Protein AF-X0WAW2-F1 (afdb_monomer)

Sequence (178 aa):
MNIAKGGLSWIVISYLVTFLFIVVSYLASGPIKYVSIAISALLLIISFTLVIFFRDPKRKTGDGVVAVADGVIREITGEDDNDVGKCTKISTFMNIHNVHVNRMPLDGKILDVIHYDGAHLPAFKKESERNERVIFHIKTDMGRIKVIQIAGTLARRIVPYIKKGDAVKKGEKIGIIR

Solvent-accessible surface area (backbone atoms only — not comparable to full-atom values): 9615 Å² total; per-residue (Å²): 127,45,64,35,90,80,35,58,62,57,38,51,53,38,48,52,54,24,49,51,32,46,53,50,26,72,74,42,63,73,70,58,18,57,51,28,46,53,50,25,54,53,38,46,55,51,31,54,49,45,53,52,32,30,33,40,70,91,78,85,76,72,74,80,78,40,77,42,58,48,62,45,79,75,45,78,45,80,42,78,40,95,88,56,38,78,44,74,48,75,42,68,48,61,56,80,79,28,41,39,58,29,28,32,33,48,52,33,35,31,69,37,69,48,79,42,86,47,49,59,44,54,61,88,45,87,70,22,82,53,14,20,30,40,38,37,35,31,43,34,95,94,42,58,46,76,50,76,48,69,19,16,58,81,33,54,40,76,47,71,70,63,52,60,71,42,77,47,50,55,60,40,69,44,28,36,52,69

Organism: NCBI:txid412755

pLDDT: mean 95.43, std 3.51, range [79.12, 98.5]

Radius of gyration: 19.75 Å; Cα contacts (8 Å, |Δi|>4): 347; chains: 1; bounding box: 46×34×57 Å

Nearest PDB structures (foldseek):
  7cnz-assembly2_G  TM=6.615E-01  e=9.406E-08  Escherichia coli K-12
  7cnz-assembly2_E  TM=6.663E-01  e=2.135E-07  Escherichia coli K-12
  2f23-assembly2_B  TM=3.628E-01  e=9.048E+00  Thermus thermophilus HB27

Secondary structure (DSSP, 8-state):
-EE-TTHHHHHHHHHHHHHHHHHHHHH--HHHHHHHHHHHHHHHHHHHHHHHHTEE------SSSPPSSSSEEEEEEEEEETTTEEEEEEEEEPPTTS--EEE-SSSEEEEEEEEE--B---TTSGGGGGB-EEEEEEEETTEEEEEEEE--SSS--EEES--TT-EE-TT-EEEEE-

InterPro domains:
  IPR003817 Phosphatidylserine decarboxylase-related [PF02666] (51-178)
  IPR033175 Phosphatidylserine decarboxylase, prokaryotes [PTHR35809] (3-178)

Mean predicted aligned error: 3.64 Å

Foldseek 3Di:
DDFAVPLVVVLVVLVVVLVVLVVQLVPDDDPSNVVSVVVSVVSVVVSVLSCQARDDDDDDDDDDFGFFWPAAWDDWDWDQDPQFGTDIDTDGDDDSRTHQFTWDRAWWAFQFKDWDDADQAACPDPCQVRATKIKTWTQHPVGIDIDMDTEHNPQRDKAAPDGHGDGGHGGHTGTGRD

Structure (mmCIF, N/CA/C/O backbone):
data_AF-X0WAW2-F1
#
_entry.id   AF-X0WAW2-F1
#
loop_
_atom_site.group_PDB
_atom_site.id
_atom_site.type_symbol
_atom_site.label_atom_id
_atom_site.label_alt_id
_atom_site.label_comp_id
_atom_site.label_asym_id
_atom_site.label_entity_id
_atom_site.label_seq_id
_atom_site.pdbx_PDB_ins_code
_atom_site.Cartn_x
_atom_site.Cartn_y
_atom_site.Cartn_z
_atom_site.occupancy
_atom_site.B_iso_or_equiv
_atom_site.auth_seq_id
_atom_site.auth_comp_id
_atom_site.auth_asym_id
_atom_site.auth_atom_id
_atom_site.pdbx_PDB_model_num
ATOM 1 N N . MET A 1 1 ? 7.885 -16.815 -1.753 1.00 79.12 1 MET A N 1
ATOM 2 C CA . MET A 1 1 ? 7.542 -15.404 -1.459 1.00 79.12 1 MET A CA 1
ATOM 3 C C . MET A 1 1 ? 6.263 -15.088 -2.215 1.00 79.12 1 MET A C 1
ATOM 5 O O . MET A 1 1 ? 6.241 -15.378 -3.402 1.00 79.12 1 MET A O 1
ATOM 9 N N . ASN A 1 2 ? 5.197 -14.601 -1.565 1.00 93.31 2 ASN A N 1
ATOM 10 C CA . ASN A 1 2 ? 3.978 -14.241 -2.306 1.00 93.31 2 ASN A CA 1
ATOM 11 C C . ASN A 1 2 ? 4.127 -12.836 -2.901 1.00 93.31 2 ASN A C 1
ATOM 13 O O . ASN A 1 2 ? 4.981 -12.064 -2.461 1.00 93.31 2 ASN A O 1
ATOM 17 N N . ILE A 1 3 ? 3.279 -12.513 -3.874 1.00 96.06 3 ILE A N 1
ATOM 18 C CA . ILE A 1 3 ? 3.171 -11.186 -4.484 1.00 96.06 3 ILE A CA 1
ATOM 19 C C . ILE A 1 3 ? 1.816 -10.589 -4.108 1.00 96.06 3 ILE A C 1
ATOM 21 O O . ILE A 1 3 ? 0.812 -11.301 -4.028 1.00 96.06 3 ILE A O 1
ATOM 25 N N . ALA A 1 4 ? 1.793 -9.283 -3.861 1.00 95.75 4 ALA A N 1
ATOM 26 C CA . ALA A 1 4 ? 0.582 -8.540 -3.568 1.00 95.75 4 ALA A CA 1
ATOM 27 C C . ALA A 1 4 ? -0.450 -8.672 -4.700 1.00 95.75 4 ALA A C 1
ATOM 29 O O . ALA A 1 4 ? -0.107 -8.745 -5.885 1.00 95.75 4 ALA A O 1
ATOM 30 N N . LYS A 1 5 ? -1.738 -8.665 -4.339 1.00 92.81 5 LYS A N 1
ATOM 31 C CA . LYS A 1 5 ? -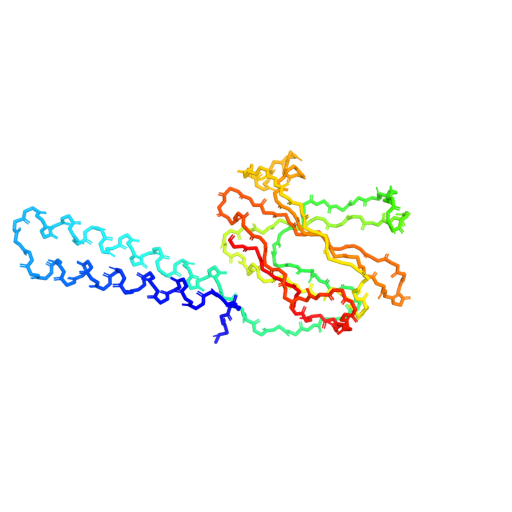2.835 -8.755 -5.308 1.00 92.81 5 LYS A CA 1
ATOM 32 C C . LYS A 1 5 ? -2.722 -7.612 -6.322 1.00 92.81 5 LYS A C 1
ATOM 34 O O . LYS A 1 5 ? -2.605 -6.447 -5.959 1.00 92.81 5 LYS A O 1
ATOM 39 N N . GLY A 1 6 ? -2.732 -7.960 -7.606 1.00 89.56 6 GLY A N 1
ATOM 40 C CA . GLY A 1 6 ? -2.578 -7.000 -8.698 1.00 89.56 6 GLY A CA 1
ATOM 41 C C . GLY A 1 6 ? -1.152 -6.485 -8.925 1.00 89.56 6 GLY A C 1
ATOM 42 O O . GLY A 1 6 ? -0.973 -5.706 -9.852 1.00 89.56 6 GLY A O 1
ATOM 43 N N . GLY A 1 7 ? -0.151 -6.901 -8.137 1.00 92.81 7 GLY A N 1
ATOM 44 C CA . GLY A 1 7 ? 1.263 -6.571 -8.366 1.00 92.81 7 GLY A CA 1
ATOM 45 C C . GLY A 1 7 ? 1.918 -7.427 -9.455 1.00 92.81 7 GLY A C 1
ATOM 46 O O . GLY A 1 7 ? 2.817 -6.962 -10.149 1.00 92.81 7 GLY A O 1
ATOM 47 N N . LEU A 1 8 ? 1.427 -8.656 -9.668 1.00 94.75 8 LEU A N 1
ATOM 48 C CA . LEU A 1 8 ? 1.986 -9.579 -10.663 1.00 94.75 8 LEU A CA 1
ATOM 49 C C . LEU A 1 8 ? 1.951 -8.997 -12.084 1.00 94.75 8 LEU A C 1
ATOM 51 O O . LEU A 1 8 ? 2.933 -9.115 -12.806 1.00 94.75 8 LEU A O 1
ATOM 55 N N . SER A 1 9 ? 0.862 -8.325 -12.466 1.00 94.56 9 SER A N 1
ATOM 56 C CA . SER A 1 9 ? 0.735 -7.703 -13.790 1.00 94.56 9 SER A CA 1
ATOM 57 C C . SER A 1 9 ? 1.798 -6.628 -14.027 1.00 94.56 9 SER A C 1
ATOM 59 O O . SER A 1 9 ? 2.379 -6.588 -15.104 1.00 94.56 9 SER A O 1
ATOM 61 N N . TRP A 1 10 ? 2.108 -5.809 -13.016 1.00 95.06 10 TRP A N 1
ATOM 62 C CA . TRP A 1 10 ? 3.161 -4.790 -13.106 1.00 95.06 10 TRP A CA 1
ATOM 63 C C . TRP A 1 10 ? 4.537 -5.414 -13.321 1.00 95.06 10 TRP A C 1
ATOM 65 O O . TRP A 1 10 ? 5.282 -4.971 -14.189 1.00 95.06 10 TRP A O 1
ATOM 75 N N . ILE A 1 11 ? 4.842 -6.469 -12.560 1.00 96.62 11 ILE A N 1
ATOM 76 C CA . ILE A 1 11 ? 6.107 -7.200 -12.666 1.00 96.62 11 ILE A CA 1
ATOM 77 C C . ILE A 1 11 ? 6.224 -7.852 -14.049 1.00 96.62 11 ILE A C 1
ATOM 79 O O . ILE A 1 11 ? 7.219 -7.671 -14.738 1.00 96.62 11 ILE A O 1
ATOM 83 N N . VAL A 1 12 ? 5.204 -8.590 -14.493 1.00 97.62 12 VAL A N 1
ATOM 84 C CA . VAL A 1 12 ? 5.247 -9.283 -15.789 1.00 97.62 12 VAL A CA 1
ATOM 85 C C . VAL A 1 12 ? 5.419 -8.288 -16.936 1.00 97.62 12 VAL A C 1
ATOM 87 O O . VAL A 1 12 ? 6.287 -8.487 -17.781 1.00 97.62 12 VAL A O 1
ATOM 90 N N . ILE A 1 13 ? 4.656 -7.190 -16.942 1.00 97.75 13 ILE A N 1
ATOM 91 C CA . ILE A 1 13 ? 4.780 -6.150 -17.971 1.00 97.75 13 ILE A CA 1
ATOM 92 C C . ILE A 1 13 ? 6.190 -5.548 -17.963 1.00 97.75 13 ILE A C 1
ATOM 94 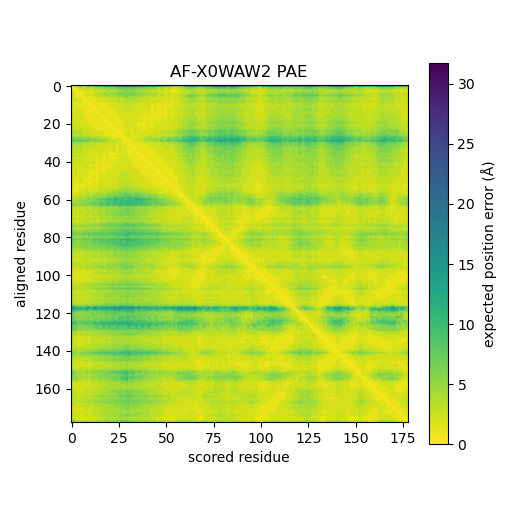O O . ILE A 1 13 ? 6.787 -5.405 -19.030 1.00 97.75 13 ILE A O 1
ATOM 98 N N . SER A 1 14 ? 6.762 -5.243 -16.792 1.00 97.69 14 SER A N 1
ATOM 99 C CA . SER A 1 14 ? 8.107 -4.662 -16.724 1.00 97.69 14 SER A CA 1
ATOM 100 C C . SER A 1 14 ? 9.177 -5.612 -17.270 1.00 97.69 14 SER A C 1
ATOM 102 O O . SER A 1 14 ? 10.053 -5.180 -18.019 1.00 97.69 14 SER A O 1
ATOM 104 N N . TYR A 1 15 ? 9.082 -6.911 -16.969 1.00 98.25 15 TYR A N 1
ATOM 105 C CA . TYR A 1 15 ? 10.005 -7.919 -17.497 1.00 98.25 15 TYR A CA 1
ATOM 106 C C . TYR A 1 15 ? 9.831 -8.152 -19.001 1.00 98.25 15 TYR A C 1
ATOM 108 O O . TYR A 1 15 ? 10.834 -8.313 -19.690 1.00 98.25 15 TYR A O 1
ATOM 116 N N . LEU A 1 16 ? 8.605 -8.111 -19.536 1.00 98.44 16 LEU A N 1
ATOM 117 C CA . LEU A 1 16 ? 8.367 -8.201 -20.983 1.00 98.44 16 LEU A CA 1
ATOM 118 C C . LEU A 1 16 ? 8.976 -7.012 -21.734 1.00 98.44 16 LEU A C 1
ATOM 120 O O . LEU A 1 16 ? 9.651 -7.202 -22.744 1.00 98.44 16 LEU A O 1
ATOM 124 N N . VAL A 1 17 ? 8.799 -5.792 -21.216 1.00 98.19 17 VAL A N 1
ATOM 125 C CA . VAL A 1 17 ? 9.419 -4.588 -21.791 1.00 98.19 17 VAL A CA 1
ATOM 126 C C . VAL A 1 17 ? 10.944 -4.666 -21.685 1.00 98.19 17 VAL A C 1
ATOM 128 O O . VAL A 1 17 ? 11.641 -4.392 -22.657 1.00 98.19 17 VAL A O 1
ATOM 131 N N . THR A 1 18 ? 11.475 -5.108 -20.543 1.00 98.25 18 THR A N 1
ATOM 132 C CA . THR A 1 18 ? 12.923 -5.320 -20.365 1.00 98.25 18 THR A CA 1
ATOM 133 C C . THR A 1 18 ? 13.461 -6.330 -21.382 1.00 98.25 18 THR A C 1
ATOM 135 O O . THR A 1 18 ? 14.470 -6.071 -22.033 1.00 98.25 18 THR A O 1
ATOM 138 N N . PHE A 1 19 ? 12.769 -7.456 -21.569 1.00 98.25 19 PHE A N 1
ATOM 139 C CA . PHE A 1 19 ? 13.150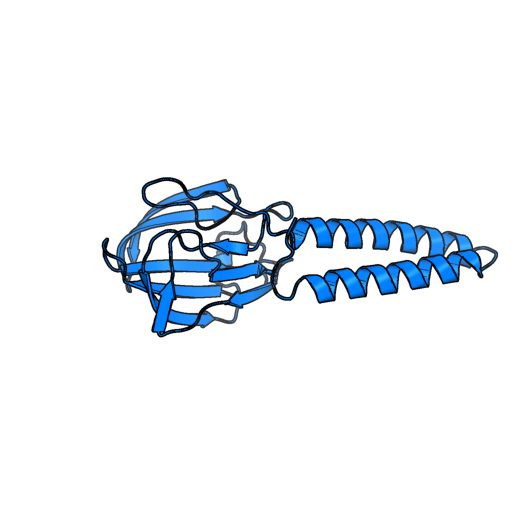 -8.490 -22.528 1.00 98.25 19 PHE A CA 1
ATOM 140 C C . PHE A 1 19 ? 13.154 -7.971 -23.969 1.00 98.25 19 PHE A C 1
ATOM 142 O O . PHE A 1 19 ? 14.102 -8.234 -24.705 1.00 98.25 19 PHE A O 1
ATOM 149 N N . LEU A 1 20 ? 12.155 -7.172 -24.357 1.00 98.19 20 LEU A N 1
ATOM 150 C CA . LEU A 1 20 ? 12.118 -6.526 -25.669 1.00 98.19 20 LEU A CA 1
ATOM 151 C C . LEU A 1 20 ? 13.376 -5.678 -25.919 1.00 98.19 20 LEU A C 1
ATOM 153 O O . LEU A 1 20 ? 13.990 -5.796 -26.977 1.00 98.19 20 LEU A O 1
ATOM 157 N N . PHE A 1 21 ? 13.798 -4.865 -24.946 1.00 97.75 21 PHE A N 1
ATOM 158 C CA . PHE A 1 21 ? 15.012 -4.049 -25.077 1.00 97.75 21 PHE A CA 1
ATOM 159 C C . PHE A 1 21 ? 16.295 -4.888 -25.130 1.00 97.75 21 PHE A C 1
ATOM 161 O O . PHE A 1 21 ? 17.205 -4.550 -25.888 1.00 97.75 21 PHE A O 1
ATOM 168 N N . ILE A 1 22 ? 16.344 -6.013 -24.411 1.00 97.94 22 ILE A N 1
ATOM 169 C CA . ILE A 1 22 ? 17.451 -6.973 -24.514 1.00 97.94 22 ILE A CA 1
ATOM 170 C C . ILE A 1 22 ? 17.520 -7.550 -25.935 1.00 97.94 22 ILE A C 1
ATOM 172 O O . ILE A 1 22 ? 18.599 -7.582 -26.526 1.00 97.94 22 ILE A O 1
ATOM 176 N N . VAL A 1 23 ? 16.385 -7.939 -26.524 1.00 98.12 23 VAL A N 1
ATOM 177 C CA . VAL A 1 23 ? 16.329 -8.439 -27.909 1.00 98.12 23 VAL A CA 1
ATOM 178 C C . VAL A 1 23 ? 16.778 -7.364 -28.899 1.00 98.12 23 VAL A C 1
ATOM 180 O O . VAL A 1 23 ? 17.629 -7.636 -29.745 1.00 98.12 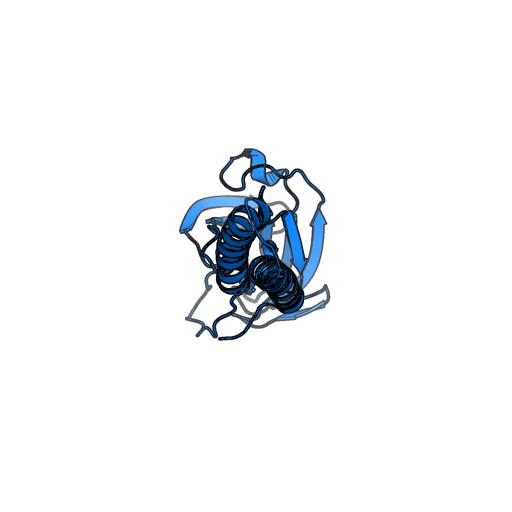23 VAL A O 1
ATOM 183 N N . VAL A 1 24 ? 16.290 -6.125 -28.762 1.00 97.50 24 VAL A N 1
ATOM 184 C CA . VAL A 1 24 ? 16.748 -4.990 -29.585 1.00 97.50 24 VAL A CA 1
ATOM 185 C C . VAL A 1 24 ? 18.260 -4.810 -29.464 1.00 97.50 24 VAL A C 1
ATOM 187 O O . VAL A 1 24 ? 18.931 -4.632 -30.475 1.00 97.50 24 VAL A O 1
ATOM 190 N N . SER A 1 25 ? 18.818 -4.923 -28.258 1.00 96.81 25 SER A N 1
ATOM 191 C CA . SER A 1 25 ? 20.261 -4.788 -28.046 1.00 96.81 25 SER A CA 1
ATOM 192 C C . SER A 1 25 ? 21.098 -5.885 -28.704 1.00 96.81 25 SER A C 1
ATOM 194 O O . SER A 1 25 ? 22.239 -5.638 -29.096 1.00 96.81 25 SER A O 1
ATOM 196 N N . TYR A 1 26 ? 20.533 -7.085 -28.858 1.00 97.12 26 TYR A N 1
ATOM 197 C CA . TYR A 1 26 ? 21.190 -8.198 -29.536 1.00 97.12 26 TYR A CA 1
ATOM 198 C C . TYR A 1 26 ? 21.171 -8.035 -31.062 1.00 97.12 26 TYR A C 1
ATOM 200 O O . TYR A 1 26 ? 22.154 -8.358 -31.725 1.00 97.12 26 TYR A O 1
ATOM 208 N N . LEU A 1 27 ? 20.070 -7.509 -31.608 1.00 97.75 27 LEU A N 1
ATOM 209 C CA . LEU A 1 27 ? 19.871 -7.316 -33.049 1.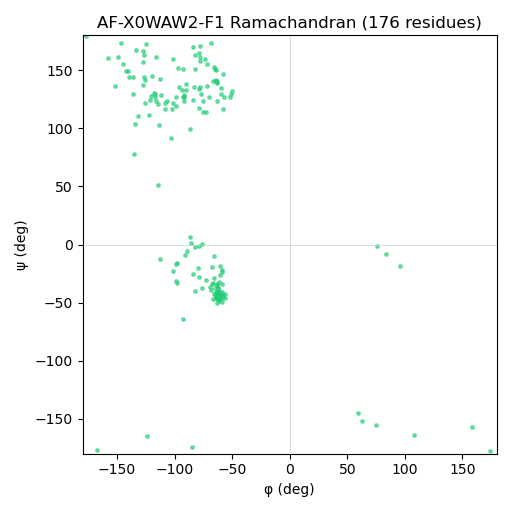00 97.75 27 LEU A CA 1
ATOM 210 C C . LEU A 1 27 ? 20.482 -6.010 -33.586 1.00 97.75 27 LEU A C 1
ATOM 212 O O . LEU A 1 27 ? 20.784 -5.915 -34.774 1.00 97.75 27 LEU A O 1
ATOM 216 N N . ALA A 1 28 ? 20.646 -4.992 -32.739 1.00 97.12 28 ALA A N 1
ATOM 217 C CA . ALA A 1 28 ? 21.160 -3.689 -33.141 1.00 97.12 28 ALA A CA 1
ATOM 218 C C . ALA A 1 28 ? 22.687 -3.670 -33.319 1.00 97.12 28 ALA A C 1
ATOM 220 O O . ALA A 1 28 ? 23.440 -4.442 -32.723 1.00 97.12 28 ALA A O 1
ATOM 221 N N . SER A 1 29 ? 23.159 -2.694 -34.094 1.00 95.94 29 SER A N 1
ATOM 222 C CA . SER A 1 29 ? 24.577 -2.400 -34.304 1.00 95.94 29 SER A CA 1
ATOM 223 C C . SER A 1 29 ? 24.888 -0.925 -34.024 1.00 95.94 29 SER A C 1
ATOM 225 O O . SER A 1 29 ? 23.991 -0.091 -33.857 1.00 95.94 29 SER A O 1
ATOM 227 N N . GLY A 1 30 ? 26.181 -0.604 -33.911 1.00 96.06 30 GLY A N 1
ATOM 228 C CA . GLY A 1 30 ? 26.647 0.766 -33.696 1.00 96.06 30 GLY A CA 1
ATOM 229 C C . GLY A 1 30 ? 26.104 1.405 -32.404 1.00 96.06 30 GLY A C 1
ATOM 230 O O . GLY A 1 30 ? 25.926 0.711 -31.400 1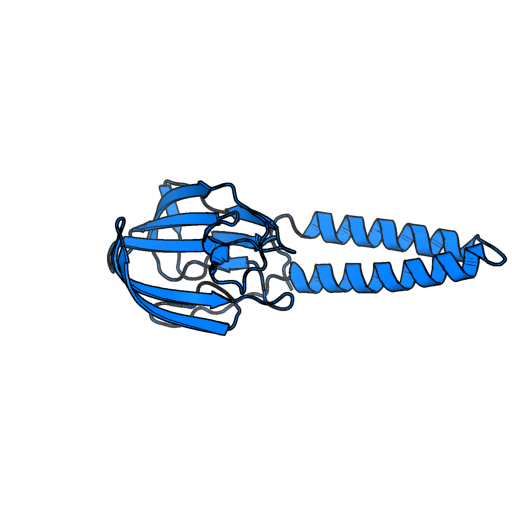.00 96.06 30 GLY A O 1
ATOM 231 N N . PRO A 1 31 ? 25.824 2.722 -32.399 1.00 96.25 31 PRO A N 1
ATOM 232 C CA . PRO A 1 31 ? 25.367 3.444 -31.206 1.00 96.25 31 PRO A CA 1
ATOM 233 C C . PRO A 1 31 ? 24.067 2.900 -30.594 1.00 96.25 31 PRO A C 1
ATOM 235 O O . PRO A 1 31 ? 23.917 2.886 -29.373 1.00 96.25 31 PRO A O 1
ATOM 238 N N . ILE A 1 32 ? 23.146 2.400 -31.426 1.00 96.06 32 ILE A N 1
ATOM 239 C CA . ILE A 1 32 ? 21.837 1.888 -30.985 1.00 96.06 32 ILE A CA 1
ATOM 240 C C . ILE A 1 32 ? 22.008 0.681 -30.055 1.00 96.06 32 ILE A C 1
ATOM 242 O O . ILE A 1 32 ? 21.289 0.561 -29.060 1.00 96.06 32 ILE A O 1
ATOM 246 N N . LYS A 1 33 ? 22.997 -0.181 -30.322 1.00 97.06 33 LYS A N 1
ATOM 247 C CA . LYS A 1 33 ? 23.335 -1.314 -29.450 1.00 97.06 33 LYS A CA 1
ATOM 248 C C . LYS A 1 33 ? 23.709 -0.850 -28.043 1.00 97.06 33 LYS A C 1
ATOM 250 O O . LYS A 1 33 ? 23.163 -1.344 -27.066 1.00 97.06 33 LYS A O 1
ATOM 255 N N . TYR A 1 34 ? 24.603 0.126 -27.920 1.00 97.12 34 TYR A N 1
ATOM 256 C CA . TYR A 1 34 ? 25.059 0.588 -26.605 1.00 97.12 34 TYR A CA 1
ATOM 257 C C . TYR A 1 34 ? 23.953 1.307 -25.824 1.00 97.12 34 TYR A C 1
ATOM 259 O O . TYR A 1 34 ? 23.801 1.078 -24.624 1.00 97.12 34 TYR A O 1
ATOM 267 N N . VAL A 1 35 ? 23.128 2.108 -26.506 1.00 97.69 35 VAL A N 1
ATOM 268 C CA . VAL A 1 35 ? 21.968 2.770 -25.888 1.00 97.69 35 VAL A CA 1
ATOM 269 C C . VAL A 1 35 ? 20.940 1.745 -25.402 1.00 97.69 35 VAL A C 1
ATOM 271 O O . VAL A 1 35 ? 20.475 1.828 -24.267 1.00 97.69 35 VAL A O 1
ATOM 274 N N . SER A 1 36 ? 20.608 0.744 -26.220 1.00 96.88 36 SER A N 1
ATOM 275 C CA . SER A 1 36 ? 19.654 -0.305 -25.835 1.00 96.88 36 SER A CA 1
ATOM 276 C C . SER A 1 36 ? 20.175 -1.201 -24.707 1.00 96.88 36 SER A C 1
ATOM 278 O O . SER A 1 36 ? 19.382 -1.584 -23.847 1.00 96.88 36 SER A O 1
ATOM 280 N N . ILE A 1 37 ? 21.487 -1.465 -24.624 1.00 97.69 37 ILE A N 1
ATOM 281 C CA . ILE A 1 37 ? 22.106 -2.125 -23.459 1.00 97.69 37 ILE A CA 1
ATOM 282 C C . ILE A 1 37 ? 21.904 -1.282 -22.193 1.00 97.69 37 ILE A C 1
ATOM 284 O O . ILE A 1 37 ? 21.452 -1.809 -21.176 1.00 97.69 37 ILE A O 1
ATOM 288 N N . ALA A 1 38 ? 22.194 0.023 -22.248 1.00 97.81 38 ALA A N 1
ATOM 289 C CA . ALA A 1 38 ? 22.041 0.911 -21.095 1.00 97.81 38 ALA A CA 1
ATOM 290 C C . ALA A 1 38 ? 20.581 0.981 -20.610 1.00 97.81 38 ALA A C 1
ATOM 292 O O . ALA A 1 38 ? 20.316 0.867 -19.411 1.00 97.81 38 ALA A O 1
ATOM 293 N N . ILE A 1 39 ? 19.626 1.092 -21.540 1.00 98.06 39 ILE A N 1
ATOM 294 C CA . ILE A 1 39 ? 18.192 1.068 -21.221 1.00 98.06 39 ILE A CA 1
ATOM 295 C C . ILE A 1 39 ? 17.788 -0.287 -20.627 1.00 98.06 39 ILE A C 1
ATOM 297 O O . ILE A 1 39 ? 17.097 -0.319 -19.611 1.00 98.06 39 ILE A O 1
ATOM 301 N N . SER A 1 40 ? 18.249 -1.401 -21.204 1.00 97.94 40 SER A N 1
ATOM 302 C CA . SER A 1 40 ? 17.968 -2.747 -20.686 1.00 97.94 40 SER A CA 1
ATOM 303 C C . SER A 1 40 ? 18.450 -2.912 -19.246 1.00 97.94 40 SER A C 1
ATOM 305 O O . SER A 1 40 ? 17.714 -3.429 -18.408 1.00 97.94 40 SER A O 1
ATOM 307 N N . ALA A 1 41 ? 19.659 -2.432 -18.934 1.00 97.88 41 ALA A N 1
ATOM 308 C CA . ALA A 1 41 ? 20.214 -2.480 -17.585 1.00 97.88 41 ALA A CA 1
ATOM 309 C C . ALA A 1 41 ? 19.361 -1.676 -16.588 1.00 97.88 41 ALA A C 1
ATOM 311 O O . ALA A 1 41 ? 19.028 -2.178 -15.513 1.00 97.88 41 ALA A O 1
ATOM 312 N N . LEU A 1 42 ? 18.941 -0.462 -16.959 1.00 98.12 42 LEU A N 1
ATOM 313 C CA . LEU A 1 42 ? 18.061 0.361 -16.126 1.00 98.12 42 LEU A CA 1
ATOM 314 C C . LEU A 1 42 ? 16.692 -0.303 -15.902 1.00 98.12 42 LEU A C 1
ATOM 316 O O . LEU A 1 42 ? 16.213 -0.375 -14.769 1.00 98.12 42 LEU A O 1
ATOM 320 N N . LEU A 1 43 ? 16.068 -0.818 -16.964 1.00 98.12 43 LEU A N 1
ATOM 321 C CA . LEU A 1 43 ? 14.775 -1.502 -16.888 1.00 98.12 43 LEU A CA 1
ATOM 322 C C . LEU A 1 43 ? 14.840 -2.777 -16.040 1.00 98.12 43 LEU A C 1
ATOM 324 O O . LEU A 1 43 ? 13.886 -3.089 -15.322 1.00 98.12 43 LEU A O 1
ATOM 328 N N . LEU A 1 44 ? 15.972 -3.482 -16.058 1.00 97.94 44 LEU A N 1
ATOM 329 C CA . LEU A 1 44 ? 16.193 -4.649 -15.211 1.00 97.94 44 LEU A CA 1
ATOM 330 C C . LEU A 1 44 ? 16.241 -4.266 -13.723 1.00 97.94 44 LEU A C 1
ATOM 332 O O . LEU A 1 44 ? 15.605 -4.932 -12.902 1.00 97.94 44 LEU A O 1
ATOM 336 N N . ILE A 1 45 ? 16.915 -3.163 -13.376 1.00 97.56 45 ILE A N 1
ATOM 337 C CA . ILE A 1 45 ? 16.944 -2.622 -12.004 1.00 97.56 45 ILE A CA 1
ATOM 338 C C . ILE A 1 45 ? 15.532 -2.234 -11.544 1.00 97.56 45 ILE A C 1
ATOM 340 O O . ILE A 1 45 ? 15.120 -2.572 -10.429 1.00 97.56 45 ILE A O 1
ATOM 344 N N . ILE A 1 46 ? 14.762 -1.561 -12.405 1.00 96.25 46 ILE A N 1
ATOM 345 C CA . ILE A 1 46 ? 13.369 -1.191 -12.117 1.00 96.25 46 ILE A CA 1
ATOM 346 C C . ILE A 1 46 ? 12.516 -2.446 -11.904 1.00 96.25 46 ILE A C 1
ATOM 348 O O . ILE A 1 46 ? 11.803 -2.538 -10.906 1.00 96.25 46 ILE A O 1
ATOM 352 N N . SER A 1 47 ? 12.628 -3.439 -12.787 1.00 97.38 47 SER A N 1
ATOM 353 C CA . SER A 1 47 ? 11.878 -4.697 -12.690 1.00 97.38 47 SER A CA 1
ATOM 354 C C . SER A 1 47 ? 12.166 -5.437 -11.383 1.00 97.38 47 SER A C 1
ATOM 356 O O . SER A 1 47 ? 11.238 -5.878 -10.705 1.00 97.38 47 SER A O 1
ATOM 358 N N . PHE A 1 48 ? 13.431 -5.496 -10.960 1.00 96.06 48 PHE A N 1
ATOM 359 C CA . PHE A 1 48 ? 13.802 -6.067 -9.665 1.00 96.06 48 PHE A CA 1
ATOM 360 C C . PHE A 1 48 ? 13.224 -5.268 -8.486 1.00 96.06 48 PHE A C 1
ATOM 362 O O . PHE A 1 48 ? 12.703 -5.838 -7.525 1.00 96.06 48 PHE A O 1
ATOM 369 N N . THR A 1 49 ? 13.239 -3.937 -8.583 1.00 94.69 49 THR A N 1
ATOM 370 C CA . THR A 1 49 ? 12.644 -3.052 -7.572 1.00 94.69 49 THR A CA 1
ATOM 371 C C . THR A 1 49 ? 11.135 -3.277 -7.447 1.00 94.69 49 THR A C 1
ATOM 373 O O . THR A 1 49 ? 10.620 -3.301 -6.331 1.00 94.69 49 THR A O 1
ATOM 376 N N . LEU A 1 50 ? 10.419 -3.533 -8.550 1.00 95.75 50 LEU A N 1
ATOM 377 C CA . LEU A 1 50 ? 8.989 -3.863 -8.513 1.00 95.75 50 LEU A CA 1
ATOM 378 C C . LEU A 1 50 ? 8.715 -5.194 -7.806 1.00 95.75 50 LEU A C 1
ATOM 380 O O . LEU A 1 50 ? 7.746 -5.291 -7.051 1.00 95.75 50 LEU A O 1
ATOM 384 N N . VAL A 1 51 ? 9.579 -6.201 -7.978 1.00 95.81 51 VAL A N 1
ATOM 385 C CA . VAL A 1 51 ? 9.479 -7.462 -7.220 1.00 95.81 51 VAL A CA 1
ATOM 386 C C . VAL A 1 51 ? 9.622 -7.199 -5.720 1.00 95.81 51 VAL A C 1
ATOM 388 O O . VAL A 1 51 ? 8.843 -7.726 -4.927 1.00 95.81 51 VAL A O 1
ATOM 391 N N . ILE A 1 52 ? 10.578 -6.353 -5.324 1.00 95.12 52 ILE A N 1
ATOM 392 C CA . ILE A 1 52 ? 10.785 -5.952 -3.926 1.00 95.12 52 ILE A CA 1
ATOM 393 C C . ILE A 1 52 ? 9.582 -5.167 -3.391 1.00 95.12 52 ILE A C 1
ATOM 395 O O . ILE A 1 52 ? 9.155 -5.432 -2.267 1.00 95.12 52 ILE A O 1
ATOM 399 N N . PHE A 1 53 ? 9.041 -4.228 -4.166 1.00 95.38 53 PHE A N 1
ATOM 400 C CA . PHE A 1 53 ? 7.931 -3.357 -3.776 1.00 95.38 53 PHE A CA 1
ATOM 401 C C . PHE A 1 53 ? 6.623 -4.136 -3.578 1.00 95.38 53 PHE A C 1
ATOM 403 O O . PHE A 1 53 ? 5.952 -3.997 -2.554 1.00 95.38 53 PHE A O 1
ATOM 410 N N . PHE A 1 54 ? 6.289 -5.020 -4.524 1.00 96.88 54 PHE A N 1
ATOM 411 C CA . PHE A 1 54 ? 5.064 -5.824 -4.495 1.00 96.88 54 PHE A CA 1
ATOM 412 C C . PHE A 1 54 ? 5.197 -7.137 -3.715 1.00 96.88 54 PHE A C 1
ATOM 414 O O . PHE A 1 54 ? 4.267 -7.949 -3.727 1.00 96.88 54 PHE A O 1
ATOM 421 N N . ARG A 1 55 ? 6.319 -7.381 -3.028 1.00 96.88 55 ARG A N 1
ATOM 422 C CA . ARG A 1 55 ? 6.479 -8.593 -2.219 1.00 96.88 55 ARG A CA 1
ATOM 423 C C . ARG A 1 55 ? 5.477 -8.622 -1.070 1.00 96.88 55 ARG A C 1
ATOM 425 O O . ARG A 1 55 ? 5.230 -7.622 -0.405 1.00 96.88 55 ARG A O 1
ATOM 432 N N . ASP A 1 56 ? 4.963 -9.807 -0.784 1.00 96.50 56 ASP A N 1
ATOM 433 C CA . ASP A 1 56 ? 4.018 -10.046 0.301 1.00 96.50 56 ASP A CA 1
ATOM 434 C C . ASP A 1 56 ? 4.413 -11.308 1.094 1.00 96.50 56 ASP A C 1
ATOM 436 O O . ASP A 1 56 ? 3.873 -12.398 0.884 1.00 96.50 56 ASP A O 1
ATOM 440 N N . PRO A 1 57 ? 5.417 -11.224 1.983 1.00 95.44 57 PRO A N 1
ATOM 441 C CA . PRO A 1 57 ? 5.844 -12.364 2.782 1.00 95.44 57 PRO A CA 1
ATOM 442 C C . PRO A 1 57 ? 4.735 -12.824 3.742 1.00 95.44 57 PRO A C 1
ATOM 444 O O . PRO A 1 57 ? 3.928 -12.029 4.235 1.00 95.44 57 PRO A O 1
ATOM 447 N N . LYS A 1 58 ? 4.718 -14.128 4.047 1.00 92.94 58 LYS A N 1
ATOM 448 C CA . LYS A 1 58 ? 3.894 -14.664 5.140 1.00 92.94 58 LYS A CA 1
ATOM 449 C C . LYS A 1 58 ? 4.382 -14.066 6.462 1.00 92.94 58 LYS A C 1
ATOM 451 O O . LYS A 1 58 ? 5.587 -13.942 6.668 1.00 92.94 58 LYS A O 1
ATOM 456 N N . ARG A 1 59 ? 3.454 -13.715 7.352 1.00 92.00 59 ARG A N 1
ATOM 457 C CA . ARG A 1 59 ? 3.757 -13.145 8.671 1.00 92.00 59 ARG A CA 1
ATOM 458 C C . ARG A 1 59 ? 3.075 -13.947 9.759 1.00 92.00 59 ARG A C 1
ATOM 460 O O . ARG A 1 59 ? 1.956 -14.408 9.560 1.00 92.00 59 ARG A O 1
ATOM 467 N N . LYS A 1 60 ? 3.755 -14.079 10.894 1.00 93.00 60 LYS A N 1
ATOM 468 C CA . LYS A 1 60 ? 3.150 -14.539 12.142 1.00 93.00 60 LYS A CA 1
ATOM 469 C C . LYS A 1 60 ? 2.646 -13.311 12.893 1.00 93.00 60 LYS A C 1
ATOM 471 O O . LYS A 1 60 ? 3.358 -12.314 12.978 1.00 93.00 60 LYS A O 1
ATOM 476 N N . THR A 1 61 ? 1.417 -13.369 13.380 1.00 94.19 61 THR A N 1
ATOM 477 C CA . THR A 1 61 ? 0.823 -12.322 14.215 1.00 94.19 61 THR A CA 1
ATOM 478 C C . THR A 1 61 ? 1.248 -12.513 15.664 1.00 94.19 61 THR A C 1
ATOM 480 O O . THR A 1 61 ? 1.219 -13.640 16.151 1.00 94.19 61 THR A O 1
ATOM 483 N N . GLY A 1 62 ? 1.627 -11.426 16.336 1.00 92.75 62 GLY A N 1
ATOM 484 C CA . GLY A 1 62 ? 1.872 -11.425 17.778 1.00 92.75 62 GLY A CA 1
ATOM 485 C C . GLY A 1 62 ? 0.596 -11.217 18.599 1.00 92.75 62 GLY A C 1
ATOM 486 O O . GLY A 1 62 ? -0.517 -11.146 18.061 1.00 92.75 62 GLY A O 1
ATOM 487 N N . ASP A 1 63 ? 0.778 -11.083 19.907 1.00 93.25 63 ASP A N 1
ATOM 488 C CA . ASP A 1 63 ? -0.287 -10.787 20.864 1.00 93.25 63 ASP A CA 1
ATOM 489 C C . ASP A 1 63 ? -0.670 -9.301 20.869 1.00 93.25 63 ASP A C 1
ATOM 491 O O . ASP A 1 63 ? 0.031 -8.455 20.314 1.00 93.25 63 ASP A O 1
ATOM 495 N N . GLY A 1 64 ? -1.827 -8.990 21.460 1.00 93.88 64 GLY A N 1
ATOM 496 C CA . GLY A 1 64 ? -2.346 -7.622 21.535 1.00 93.88 64 GLY A CA 1
ATOM 497 C C . GLY A 1 64 ? -2.649 -6.996 20.168 1.00 93.88 64 GLY A C 1
ATOM 498 O O . GLY A 1 64 ? -2.983 -7.701 19.204 1.00 93.88 64 GLY A O 1
ATOM 499 N N . VAL A 1 65 ? -2.551 -5.664 20.119 1.00 95.06 65 VAL A N 1
ATOM 500 C CA . VAL A 1 65 ? -2.659 -4.849 18.900 1.00 95.06 65 VAL A CA 1
ATOM 501 C C . VAL A 1 65 ? -1.368 -4.995 18.098 1.00 95.06 65 VAL A C 1
ATOM 503 O O . VAL A 1 65 ? -0.288 -4.707 18.609 1.00 95.06 65 VAL A O 1
ATOM 506 N N . VAL A 1 66 ? -1.462 -5.424 16.838 1.00 96.50 66 VAL A N 1
ATOM 507 C CA . VAL A 1 66 ? -0.278 -5.605 15.979 1.00 96.50 66 VAL A CA 1
ATOM 508 C C . VAL A 1 66 ? -0.098 -4.450 14.998 1.00 96.50 66 VAL A C 1
ATOM 510 O O . VAL A 1 66 ? -1.040 -3.728 14.678 1.00 96.50 66 VAL A O 1
ATOM 513 N N . ALA A 1 67 ? 1.124 -4.288 14.487 1.00 96.38 67 ALA A N 1
ATOM 514 C CA . ALA A 1 67 ? 1.434 -3.263 13.498 1.00 96.38 67 ALA A CA 1
ATOM 515 C C . ALA A 1 67 ? 0.604 -3.432 12.211 1.00 96.38 67 ALA A C 1
ATOM 517 O O . ALA A 1 67 ? 0.517 -4.522 11.639 1.00 96.38 67 ALA A O 1
ATOM 518 N N . VAL A 1 68 ? 0.052 -2.319 11.724 1.00 96.75 68 VAL A N 1
ATOM 519 C CA . VAL A 1 68 ? -0.727 -2.250 10.475 1.00 96.75 68 VAL A CA 1
ATOM 520 C C . VAL A 1 68 ? 0.171 -2.374 9.238 1.00 96.75 68 VAL A C 1
ATOM 522 O O . VAL A 1 68 ? -0.246 -2.876 8.191 1.00 96.75 68 VAL A O 1
ATOM 525 N N . ALA A 1 69 ? 1.415 -1.909 9.335 1.00 96.62 69 ALA A N 1
ATOM 526 C CA . ALA A 1 69 ? 2.325 -1.753 8.209 1.00 96.62 69 ALA A CA 1
ATOM 527 C C . ALA A 1 69 ? 3.777 -2.042 8.601 1.00 96.62 69 ALA A C 1
ATOM 529 O O . ALA A 1 69 ? 4.164 -1.869 9.755 1.00 96.62 69 ALA A O 1
ATOM 530 N N . ASP A 1 70 ? 4.590 -2.418 7.612 1.00 96.62 70 ASP A N 1
ATOM 531 C CA . ASP A 1 70 ? 6.043 -2.312 7.732 1.00 96.62 70 ASP A CA 1
ATOM 532 C C . ASP A 1 70 ? 6.463 -0.854 7.656 1.00 96.62 70 ASP A C 1
ATOM 534 O O . ASP A 1 70 ? 6.034 -0.140 6.753 1.00 96.62 70 ASP A O 1
ATOM 538 N N . GLY A 1 71 ? 7.380 -0.442 8.519 1.00 96.12 71 GLY A N 1
ATOM 539 C CA . GLY A 1 71 ? 7.926 0.900 8.452 1.00 96.12 71 GLY A CA 1
ATOM 540 C C . GLY A 1 71 ? 8.529 1.339 9.768 1.00 96.12 71 GLY A C 1
ATOM 541 O O . GLY A 1 71 ? 8.910 0.522 10.604 1.00 96.12 71 GLY A O 1
ATOM 542 N N . VAL A 1 72 ? 8.608 2.654 9.928 1.00 96.50 72 VAL A N 1
ATOM 543 C CA . VAL A 1 72 ? 9.114 3.309 11.132 1.00 96.50 72 VAL A CA 1
ATOM 544 C C . VAL A 1 72 ? 7.989 4.134 11.739 1.00 96.50 72 VAL A C 1
ATOM 546 O O . VAL A 1 72 ? 7.345 4.911 11.030 1.00 96.50 72 VAL A O 1
ATOM 549 N N . ILE A 1 73 ? 7.759 3.978 13.043 1.00 96.62 73 ILE A N 1
ATOM 550 C CA . ILE A 1 73 ? 6.814 4.822 13.777 1.00 96.62 73 ILE A CA 1
ATOM 551 C C . ILE A 1 73 ? 7.327 6.264 13.736 1.00 96.62 73 ILE A C 1
ATOM 553 O O . ILE A 1 73 ? 8.462 6.541 14.118 1.00 96.62 73 ILE A O 1
ATOM 557 N N . ARG A 1 74 ? 6.497 7.177 13.235 1.00 93.75 74 ARG A N 1
ATOM 558 C CA . ARG A 1 74 ? 6.801 8.612 13.148 1.00 93.75 74 ARG A CA 1
ATOM 559 C C . ARG A 1 74 ? 6.208 9.405 14.293 1.00 93.75 74 ARG A C 1
ATOM 561 O O . ARG A 1 74 ? 6.785 10.410 14.687 1.00 93.75 74 ARG A O 1
ATOM 568 N N . GLU A 1 75 ? 5.053 8.973 14.777 1.00 93.75 75 GLU A N 1
ATOM 569 C CA . GLU A 1 75 ? 4.261 9.725 15.736 1.00 93.75 75 GLU A CA 1
ATOM 570 C C . GLU A 1 75 ? 3.436 8.761 16.587 1.00 93.75 75 GLU A C 1
ATOM 572 O O . GLU A 1 75 ? 2.853 7.810 16.058 1.00 93.75 75 GLU A O 1
ATOM 577 N N . ILE A 1 76 ? 3.402 9.024 17.893 1.00 97.06 76 ILE A N 1
ATOM 578 C CA . ILE A 1 76 ? 2.458 8.436 18.842 1.00 97.06 76 ILE A CA 1
ATOM 579 C C . ILE A 1 76 ? 1.902 9.597 19.662 1.00 97.06 76 ILE A C 1
ATOM 581 O O . ILE A 1 76 ? 2.641 10.209 20.433 1.00 97.06 76 ILE A O 1
ATOM 585 N N . THR A 1 77 ? 0.629 9.922 19.476 1.00 96.62 77 THR A N 1
ATOM 586 C CA . THR A 1 77 ? -0.004 11.096 20.093 1.00 96.62 77 THR A CA 1
ATOM 587 C C . THR A 1 77 ? -1.424 10.777 20.547 1.00 96.62 77 THR A C 1
ATOM 589 O O . THR A 1 77 ? -2.089 9.911 19.984 1.00 96.62 77 THR A O 1
ATOM 592 N N . GLY A 1 78 ? -1.882 11.440 21.611 1.00 97.31 78 GLY A N 1
ATOM 593 C CA . GLY A 1 78 ? -3.289 11.401 22.010 1.00 97.31 78 GLY A CA 1
ATOM 594 C C . GLY A 1 78 ? -4.111 12.331 21.121 1.00 97.31 78 GLY A C 1
ATOM 595 O O . GLY A 1 78 ? -3.688 13.458 20.87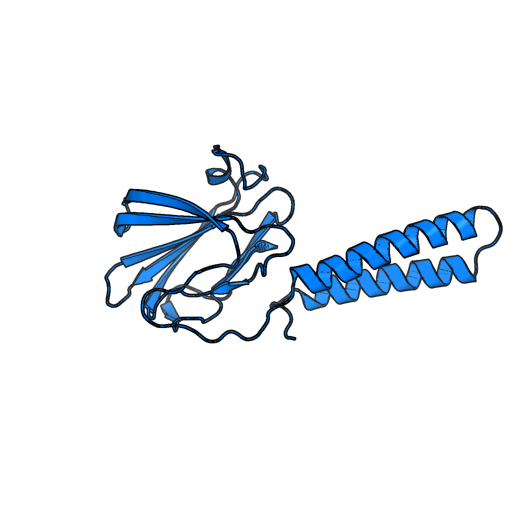1 1.00 97.31 78 GLY A O 1
ATOM 596 N N . GLU A 1 79 ? -5.268 11.874 20.660 1.00 95.19 79 GLU A N 1
ATOM 597 C CA . GLU A 1 79 ? -6.145 12.612 19.747 1.00 95.19 79 GLU A CA 1
ATOM 598 C C . GLU A 1 79 ? -7.611 12.420 20.147 1.00 95.19 79 GLU A C 1
ATOM 600 O O . GLU A 1 79 ? -7.995 11.347 20.611 1.00 95.19 79 GLU A O 1
ATOM 605 N N . ASP A 1 80 ? -8.432 13.457 19.983 1.00 96.38 80 ASP A N 1
ATOM 606 C CA . ASP A 1 80 ? -9.890 13.350 20.087 1.00 96.38 80 ASP A CA 1
ATOM 607 C C . ASP A 1 80 ? -10.466 13.357 18.669 1.00 96.38 80 ASP A C 1
ATOM 609 O O . ASP A 1 80 ? -10.640 14.408 18.052 1.00 96.38 80 ASP A O 1
ATOM 613 N N . ASP A 1 81 ? -10.636 12.163 18.104 1.00 95.75 81 ASP A N 1
ATOM 614 C CA . ASP A 1 81 ? -11.042 11.987 16.713 1.00 95.75 81 ASP A CA 1
ATOM 615 C C . ASP A 1 81 ? -12.570 11.924 16.599 1.00 95.75 81 ASP A C 1
ATOM 617 O O . ASP A 1 81 ? -13.240 11.238 17.367 1.00 95.75 81 ASP A O 1
ATOM 621 N N . ASN A 1 82 ? -13.139 12.581 15.590 1.00 93.50 82 ASN A N 1
ATOM 622 C CA . ASN A 1 82 ? -14.595 12.687 15.439 1.00 93.50 82 ASN A CA 1
ATOM 623 C C . ASN A 1 82 ? -15.327 11.336 15.280 1.00 93.50 82 ASN A C 1
ATOM 625 O O . ASN A 1 82 ? -16.509 11.242 15.606 1.00 93.50 82 ASN A O 1
ATOM 629 N N . ASP A 1 83 ? -14.657 10.294 14.777 1.00 93.12 83 ASP A N 1
ATOM 630 C CA . ASP A 1 83 ? -15.272 8.991 14.496 1.00 93.12 83 ASP A CA 1
ATOM 631 C C . ASP A 1 83 ? -15.033 7.957 15.609 1.00 93.12 83 ASP A C 1
ATOM 633 O O . ASP A 1 83 ? -15.856 7.050 15.802 1.00 93.12 83 ASP A O 1
ATOM 637 N N . VAL A 1 84 ? -13.891 8.050 16.305 1.00 94.94 84 VAL A N 1
ATOM 638 C CA . VAL A 1 84 ? -13.483 7.095 17.356 1.00 94.94 84 VAL A CA 1
ATOM 639 C C . VAL A 1 84 ? -13.450 7.683 18.773 1.00 94.94 84 VAL A C 1
ATOM 641 O O . VAL A 1 84 ? -13.428 6.913 19.731 1.00 94.94 84 VAL A O 1
ATOM 644 N N . GLY A 1 85 ? -13.531 9.005 18.926 1.00 95.38 85 GLY A N 1
ATOM 645 C CA . GLY A 1 85 ? -13.394 9.729 20.191 1.00 95.38 85 GLY A CA 1
ATOM 646 C C . GLY A 1 85 ? -11.942 9.815 20.667 1.00 95.38 85 GLY A C 1
ATOM 647 O O . GLY A 1 85 ? -11.001 9.702 19.876 1.00 95.38 85 GLY A O 1
ATOM 648 N N . LYS A 1 86 ? -11.753 9.970 21.984 1.00 96.44 86 LYS A N 1
ATOM 649 C CA . LYS A 1 86 ? -10.427 9.979 22.620 1.00 96.44 86 LYS A CA 1
ATOM 650 C C . LYS A 1 86 ? -9.670 8.685 22.334 1.00 96.44 86 LYS A C 1
ATOM 652 O O . LYS A 1 86 ? -10.071 7.606 22.769 1.00 96.44 86 LYS A O 1
ATOM 657 N N . CYS A 1 87 ? -8.550 8.810 21.640 1.00 95.88 87 CYS A N 1
ATOM 658 C CA . CYS A 1 87 ? -7.766 7.698 21.134 1.00 95.88 87 CYS A CA 1
ATOM 659 C C . CYS A 1 87 ? -6.262 8.018 21.132 1.00 95.88 87 CYS A C 1
ATOM 661 O O . CYS A 1 87 ? -5.839 9.141 21.412 1.00 95.88 87 CYS A O 1
ATOM 663 N N . THR A 1 88 ? -5.451 7.010 20.808 1.00 96.44 88 THR A N 1
ATOM 664 C CA . THR A 1 88 ? -4.019 7.176 20.530 1.00 96.44 88 THR A CA 1
ATOM 665 C C . THR A 1 88 ? -3.784 6.993 19.034 1.00 96.44 88 THR A C 1
ATOM 667 O O . THR A 1 88 ? -3.972 5.893 18.507 1.00 96.44 88 THR A O 1
ATOM 670 N N . LYS A 1 89 ? -3.325 8.044 18.354 1.00 96.44 89 LYS A N 1
ATOM 671 C CA . LYS A 1 89 ? -2.855 7.992 16.969 1.00 96.44 89 LYS A CA 1
ATOM 672 C C . LYS A 1 89 ? -1.458 7.390 16.931 1.00 96.44 89 LYS A C 1
ATOM 674 O O . LYS A 1 89 ? -0.560 7.839 17.637 1.00 96.44 89 LYS A O 1
ATOM 679 N N . ILE A 1 90 ? -1.268 6.387 16.075 1.00 96.88 90 ILE A N 1
ATOM 680 C CA . ILE A 1 90 ? 0.041 5.793 15.783 1.00 96.88 90 ILE A CA 1
ATOM 681 C C . ILE A 1 90 ? 0.288 5.916 14.281 1.00 96.88 90 ILE A C 1
ATOM 683 O O . ILE A 1 90 ? -0.370 5.254 13.479 1.00 96.88 90 ILE A O 1
ATOM 687 N N . SER A 1 91 ? 1.252 6.750 13.893 1.00 95.81 91 SER A N 1
ATOM 688 C CA . SER A 1 91 ? 1.624 6.954 12.491 1.00 95.81 91 SER A CA 1
ATOM 689 C C . SER A 1 91 ? 2.853 6.127 12.130 1.00 95.81 91 SER A C 1
ATOM 691 O O . SER A 1 91 ? 3.888 6.219 12.790 1.00 95.81 91 SER A O 1
ATOM 693 N N . THR A 1 92 ? 2.760 5.329 11.064 1.00 97.19 92 THR A N 1
ATOM 694 C CA . THR A 1 92 ? 3.871 4.518 10.540 1.00 97.19 92 THR A CA 1
ATOM 695 C C . THR A 1 92 ? 4.230 4.982 9.135 1.00 97.19 92 THR A C 1
ATOM 697 O O . THR A 1 92 ? 3.392 4.966 8.239 1.00 97.19 92 THR A O 1
ATOM 700 N N . PHE A 1 93 ? 5.490 5.359 8.924 1.00 95.69 93 PHE A N 1
ATOM 701 C CA . PHE A 1 93 ? 6.002 5.714 7.605 1.00 95.69 93 PHE A CA 1
ATOM 702 C C . PHE A 1 93 ? 6.629 4.505 6.918 1.00 95.69 93 PHE A C 1
ATOM 704 O O . PHE A 1 93 ? 7.539 3.878 7.465 1.00 95.69 93 PHE A O 1
ATOM 711 N N . MET A 1 94 ? 6.177 4.235 5.696 1.00 95.69 94 MET A N 1
ATOM 712 C CA . MET A 1 94 ? 6.665 3.157 4.841 1.00 95.69 94 MET A CA 1
ATOM 713 C C . MET A 1 94 ? 7.619 3.737 3.792 1.00 95.69 94 MET A C 1
ATOM 715 O O . MET A 1 94 ? 7.246 4.620 3.021 1.00 95.69 94 MET A O 1
ATOM 719 N N . ASN A 1 95 ? 8.859 3.260 3.756 1.00 92.75 95 ASN A N 1
ATOM 720 C CA . ASN A 1 95 ? 9.797 3.553 2.679 1.00 92.75 95 ASN A CA 1
ATOM 721 C C . ASN A 1 95 ? 9.583 2.605 1.484 1.00 92.75 95 ASN A C 1
ATOM 723 O O . ASN A 1 95 ? 8.893 1.593 1.591 1.00 92.75 95 ASN A O 1
ATOM 727 N N . ILE A 1 96 ? 10.237 2.894 0.355 1.00 89.88 96 ILE A N 1
ATOM 728 C CA . ILE A 1 96 ? 10.099 2.124 -0.895 1.00 89.88 96 ILE A CA 1
ATOM 729 C C . ILE A 1 96 ? 10.469 0.634 -0.756 1.00 89.88 96 ILE A C 1
ATOM 731 O O . ILE A 1 96 ? 9.993 -0.202 -1.520 1.00 89.88 96 ILE A O 1
ATOM 735 N N . HIS A 1 97 ? 11.294 0.282 0.233 1.00 91.19 97 HIS A N 1
ATOM 736 C CA . HIS A 1 97 ? 11.719 -1.091 0.489 1.00 91.19 97 HIS A CA 1
ATOM 737 C C . HIS A 1 97 ? 10.806 -1.828 1.469 1.00 91.19 97 HIS A C 1
ATOM 739 O O . HIS A 1 97 ? 10.977 -3.036 1.642 1.00 91.19 97 HIS A O 1
ATOM 745 N N . ASN A 1 98 ? 9.862 -1.156 2.125 1.00 96.00 98 ASN A N 1
ATOM 746 C CA . ASN A 1 98 ? 8.897 -1.797 3.008 1.00 96.00 98 ASN A CA 1
ATOM 747 C C . ASN A 1 98 ? 7.835 -2.567 2.209 1.00 96.00 98 ASN A C 1
ATOM 749 O O . ASN A 1 98 ? 7.621 -2.342 1.019 1.00 96.00 98 ASN A O 1
ATOM 753 N N . VAL A 1 99 ? 7.171 -3.521 2.863 1.00 96.75 99 VAL A N 1
ATOM 754 C CA . VAL A 1 99 ? 6.036 -4.228 2.261 1.00 96.75 99 VAL A CA 1
ATOM 755 C C . VAL A 1 99 ? 4.823 -3.311 2.277 1.00 96.75 99 VAL A C 1
ATOM 757 O O . VAL A 1 99 ? 4.298 -3.031 3.348 1.00 96.75 99 VAL A O 1
ATOM 760 N N . HIS A 1 100 ? 4.345 -2.903 1.101 1.00 96.81 100 HIS A N 1
ATOM 761 C CA . HIS A 1 100 ? 3.245 -1.939 0.958 1.00 96.81 100 HIS A CA 1
ATOM 762 C C . HIS A 1 100 ? 1.842 -2.528 1.175 1.00 96.81 100 HIS A C 1
ATOM 764 O O . HIS A 1 100 ? 0.843 -1.813 1.124 1.00 96.81 100 HIS A O 1
ATOM 770 N N . VAL A 1 101 ? 1.755 -3.835 1.442 1.00 97.81 101 VAL A N 1
ATOM 771 C CA . VAL A 1 101 ? 0.517 -4.491 1.879 1.00 97.81 101 VAL A CA 1
ATOM 772 C C . VAL A 1 101 ? 0.294 -4.216 3.362 1.00 97.81 101 VAL A C 1
ATOM 774 O O . VAL A 1 101 ? 1.068 -4.684 4.205 1.00 97.81 101 VAL A O 1
ATOM 777 N N . ASN A 1 102 ? -0.802 -3.535 3.683 1.00 97.94 102 ASN A N 1
ATOM 778 C CA . ASN A 1 102 ? -1.201 -3.266 5.060 1.00 97.94 102 ASN A CA 1
ATOM 779 C C . ASN A 1 102 ? -2.152 -4.342 5.583 1.00 97.94 102 ASN A C 1
ATOM 781 O O . ASN A 1 102 ? -2.872 -5.001 4.823 1.00 97.94 102 ASN A O 1
ATOM 785 N N . ARG A 1 103 ? -2.110 -4.551 6.897 1.00 97.75 103 ARG A N 1
ATOM 786 C CA . ARG A 1 103 ? -2.801 -5.631 7.593 1.00 97.75 103 ARG A CA 1
ATOM 787 C C . ARG A 1 103 ? -3.646 -5.112 8.742 1.00 97.75 103 ARG A C 1
ATOM 789 O O . ARG A 1 103 ? -3.398 -4.044 9.289 1.00 97.75 103 ARG A O 1
ATOM 796 N N . MET A 1 104 ? -4.635 -5.910 9.098 1.00 97.88 104 MET A N 1
ATOM 797 C CA . MET A 1 104 ? -5.560 -5.633 10.174 1.00 97.88 104 MET A CA 1
ATOM 798 C C . MET A 1 104 ? -4.851 -5.742 11.542 1.00 97.88 104 MET A C 1
ATOM 800 O O . MET A 1 104 ? -4.246 -6.783 11.818 1.00 97.88 104 MET A O 1
ATOM 804 N N . PRO A 1 105 ? -4.922 -4.720 12.416 1.00 97.31 105 PRO A N 1
ATOM 805 C CA . PRO A 1 105 ? -4.233 -4.734 13.710 1.00 97.31 105 PRO A CA 1
ATOM 806 C C . PRO A 1 105 ? -4.951 -5.553 14.796 1.00 97.31 105 PRO A C 1
ATOM 808 O O . PRO A 1 105 ? -4.320 -5.954 15.774 1.00 97.31 105 PRO A O 1
ATOM 811 N N . LEU A 1 106 ? -6.255 -5.805 14.638 1.00 97.19 106 LEU A N 1
ATOM 812 C CA . LEU A 1 1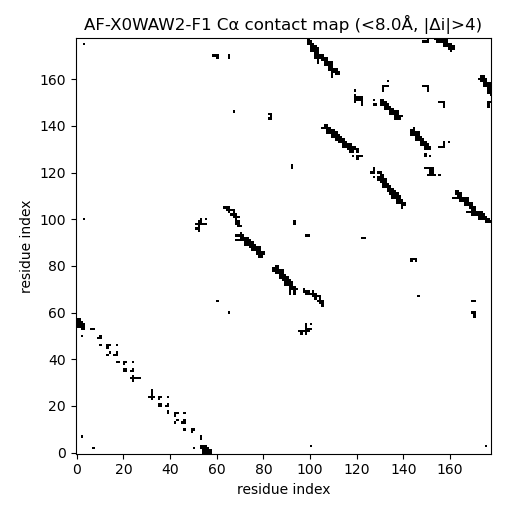06 ? -7.129 -6.490 15.597 1.00 97.19 106 LEU A CA 1
ATOM 813 C C . LEU A 1 106 ? -8.243 -7.254 14.875 1.00 97.19 106 LEU A C 1
ATOM 815 O O . LEU A 1 106 ? -8.567 -6.944 13.738 1.00 97.19 106 LEU A O 1
ATOM 819 N N . ASP A 1 107 ? -8.881 -8.212 15.535 1.00 97.88 107 ASP A N 1
ATOM 820 C CA . ASP A 1 107 ? -10.127 -8.779 15.014 1.00 97.88 107 ASP A CA 1
ATOM 821 C C . ASP A 1 107 ? -11.221 -7.700 14.970 1.00 97.88 107 ASP A C 1
ATOM 823 O O . ASP A 1 107 ? -11.328 -6.868 15.877 1.00 97.88 107 ASP A O 1
ATOM 827 N N . GLY A 1 108 ? -12.045 -7.695 13.922 1.00 97.69 108 GLY A N 1
ATOM 828 C CA . GLY A 1 108 ? -13.119 -6.714 13.832 1.00 97.69 108 GLY A CA 1
ATOM 829 C C . GLY A 1 108 ? -14.036 -6.846 12.626 1.00 97.69 108 GLY A C 1
ATOM 830 O O . GLY A 1 108 ? -13.882 -7.715 11.770 1.00 97.69 108 GLY A O 1
ATOM 831 N N . LYS A 1 109 ? -15.016 -5.943 12.568 1.00 98.50 109 LYS A N 1
ATOM 832 C CA . LYS A 1 109 ? -15.962 -5.796 11.459 1.00 98.50 109 LYS A CA 1
ATOM 833 C C . LYS A 1 109 ? -15.805 -4.430 10.807 1.00 98.50 109 LYS A C 1
ATOM 835 O O . LYS A 1 109 ? -15.863 -3.407 11.492 1.00 98.50 109 LYS A O 1
ATOM 840 N N . ILE A 1 110 ? -15.668 -4.420 9.486 1.00 98.50 110 ILE A N 1
ATOM 841 C CA . ILE A 1 110 ? -15.543 -3.198 8.693 1.00 98.50 110 ILE A CA 1
ATOM 842 C C . ILE A 1 110 ? -16.896 -2.493 8.641 1.00 98.50 110 ILE A C 1
ATOM 844 O O . ILE A 1 110 ? -17.868 -3.008 8.084 1.00 98.50 110 ILE A O 1
ATOM 848 N N . LEU A 1 111 ? -16.962 -1.315 9.253 1.00 98.25 111 LEU A N 1
ATOM 849 C CA . LEU A 1 111 ? -18.149 -0.465 9.269 1.00 98.25 111 LEU A CA 1
ATOM 850 C C . LEU A 1 111 ? -18.250 0.368 7.999 1.00 98.25 111 LEU A C 1
ATOM 852 O O . LEU A 1 111 ? -19.349 0.529 7.471 1.00 98.25 111 LEU A O 1
ATOM 856 N N . ASP A 1 112 ? -17.116 0.874 7.520 1.00 98.19 112 ASP A N 1
ATOM 857 C CA . ASP A 1 112 ? -17.040 1.617 6.271 1.00 98.19 112 ASP A CA 1
ATOM 858 C C . ASP A 1 112 ? -15.628 1.617 5.676 1.00 98.19 112 ASP A C 1
ATOM 860 O O . ASP A 1 112 ? -14.645 1.361 6.380 1.00 98.19 112 ASP A O 1
ATOM 864 N N . VAL A 1 113 ? -15.551 1.900 4.375 1.00 98.38 113 VAL A N 1
ATOM 865 C CA . VAL A 1 113 ? -14.304 2.104 3.627 1.00 98.38 113 VAL A CA 1
ATOM 866 C C . VAL A 1 113 ? -14.477 3.344 2.760 1.00 98.38 113 VAL A C 1
ATOM 868 O O . VAL A 1 113 ? -15.143 3.294 1.728 1.00 98.38 113 VAL A O 1
ATOM 871 N N . ILE A 1 114 ? -13.882 4.457 3.182 1.00 97.88 114 ILE A N 1
ATOM 872 C CA . ILE A 1 114 ? -14.061 5.756 2.531 1.00 97.88 114 ILE A CA 1
ATOM 873 C C . ILE A 1 114 ? -12.781 6.126 1.792 1.00 97.88 114 ILE A C 1
ATOM 875 O O . ILE A 1 114 ? -11.709 6.208 2.393 1.00 97.88 114 ILE A O 1
ATOM 879 N N . HIS A 1 115 ? -12.897 6.350 0.485 1.00 97.31 115 HIS A N 1
ATOM 880 C CA . HIS A 1 115 ? -11.806 6.829 -0.360 1.00 97.31 115 HIS A CA 1
ATOM 881 C C . HIS A 1 115 ? -11.901 8.347 -0.515 1.00 97.31 115 HIS A C 1
ATOM 883 O O . HIS A 1 115 ? -12.985 8.891 -0.721 1.00 97.31 115 HIS A O 1
ATOM 889 N N . TYR A 1 116 ? -10.759 9.012 -0.390 1.00 96.00 116 TYR A N 1
ATOM 890 C CA . TYR A 1 116 ? -10.597 10.428 -0.671 1.00 96.00 116 TYR A CA 1
ATOM 891 C C . TYR A 1 116 ? -9.530 10.583 -1.743 1.00 96.00 116 TYR A C 1
ATOM 893 O O . TYR A 1 116 ? -8.386 10.161 -1.547 1.00 96.00 116 TYR A O 1
ATOM 901 N N . ASP A 1 117 ? -9.890 11.247 -2.836 1.00 93.19 117 ASP A N 1
ATOM 902 C CA . ASP A 1 117 ? -8.912 11.767 -3.781 1.00 93.19 117 ASP A CA 1
ATOM 903 C C . ASP A 1 117 ? -8.065 12.852 -3.108 1.00 93.19 117 ASP A C 1
ATOM 905 O O . ASP A 1 117 ? -8.514 13.571 -2.210 1.00 93.19 117 ASP A O 1
ATOM 909 N N . GLY A 1 118 ? -6.824 12.998 -3.555 1.00 89.94 118 GLY A N 1
ATOM 910 C CA . GLY A 1 118 ? -5.948 14.021 -3.015 1.00 89.94 118 GLY A CA 1
ATOM 911 C C . GLY A 1 118 ? -4.699 14.233 -3.846 1.00 89.94 118 GLY A C 1
ATOM 912 O O . GLY A 1 118 ? -4.514 13.654 -4.914 1.00 89.94 118 GLY A O 1
ATOM 913 N N . ALA A 1 119 ? -3.836 15.108 -3.345 1.00 83.94 119 ALA A N 1
ATOM 914 C CA . ALA A 1 119 ? -2.579 15.428 -3.997 1.00 83.94 119 ALA A CA 1
ATOM 915 C C . ALA A 1 119 ? -1.595 14.238 -3.974 1.00 83.94 119 ALA A C 1
ATOM 917 O O . ALA A 1 119 ? -1.806 13.208 -3.334 1.00 83.94 119 ALA A O 1
ATOM 918 N N . HIS A 1 120 ? -0.472 14.397 -4.669 1.00 89.00 120 HIS A N 1
ATOM 919 C CA . HIS A 1 120 ? 0.638 13.443 -4.643 1.00 89.00 120 HIS A CA 1
ATOM 920 C C . HIS A 1 120 ? 1.861 14.090 -4.000 1.00 89.00 120 HIS A C 1
ATOM 922 O O . HIS A 1 120 ? 2.940 14.123 -4.586 1.00 89.00 120 HIS A O 1
ATOM 928 N N . LEU A 1 121 ? 1.682 14.675 -2.813 1.00 88.69 121 LEU A N 1
ATOM 929 C CA . LEU A 1 121 ? 2.772 15.255 -2.033 1.00 88.69 121 LEU A CA 1
ATOM 930 C C . LEU A 1 121 ? 3.654 14.140 -1.449 1.00 88.69 121 LEU A C 1
ATOM 932 O O . LEU A 1 121 ? 3.191 13.013 -1.257 1.00 88.69 121 LEU A O 1
ATOM 936 N N . PRO A 1 122 ? 4.937 14.403 -1.149 1.00 88.38 122 PRO A N 1
ATOM 937 C CA . PRO A 1 122 ? 5.775 13.398 -0.509 1.00 88.38 122 PRO A CA 1
ATOM 938 C C . PRO A 1 122 ? 5.192 12.975 0.847 1.00 88.38 122 PRO A C 1
ATOM 940 O O . PRO A 1 122 ? 4.910 13.826 1.687 1.00 88.38 122 PRO A O 1
ATOM 943 N N . ALA A 1 123 ? 5.053 11.666 1.083 1.00 83.12 123 ALA A N 1
ATOM 944 C CA . ALA A 1 123 ? 4.365 11.118 2.263 1.00 83.12 123 ALA A CA 1
ATOM 945 C C . ALA A 1 123 ? 5.057 11.417 3.612 1.00 83.12 123 ALA A C 1
ATOM 947 O O . ALA A 1 123 ? 4.497 11.159 4.668 1.00 83.12 123 ALA A O 1
ATOM 948 N N . PHE A 1 124 ? 6.280 11.953 3.594 1.00 85.06 124 PHE A N 1
ATOM 949 C CA . PHE A 1 124 ? 6.996 12.396 4.795 1.00 85.06 124 PHE A CA 1
ATOM 950 C C . PHE A 1 124 ? 6.722 13.864 5.164 1.00 85.06 124 PHE A C 1
ATOM 952 O O . PHE A 1 124 ? 7.224 14.336 6.182 1.00 85.06 124 PHE A O 1
ATOM 959 N N . LYS A 1 125 ? 5.984 14.609 4.331 1.00 85.38 125 LYS A N 1
ATOM 960 C CA . LYS A 1 125 ? 5.593 15.991 4.621 1.00 85.38 125 LYS A CA 1
ATOM 961 C C . LYS A 1 125 ? 4.360 16.032 5.524 1.00 85.38 125 LYS A C 1
ATOM 963 O O . LYS A 1 125 ? 3.503 15.152 5.445 1.00 85.38 125 LYS A O 1
ATOM 968 N N . LYS A 1 126 ? 4.242 17.087 6.336 1.00 81.81 126 LYS A N 1
ATOM 969 C CA . LYS A 1 126 ? 3.085 17.303 7.224 1.00 81.81 126 LYS A CA 1
ATOM 970 C C . LYS A 1 126 ? 1.780 17.434 6.438 1.00 81.81 126 LYS A C 1
ATOM 972 O O . LYS A 1 126 ? 0.741 16.968 6.872 1.00 81.81 126 LYS A O 1
ATOM 977 N N . GLU A 1 127 ? 1.852 17.992 5.237 1.00 87.69 127 GLU A N 1
ATOM 978 C CA . GLU A 1 127 ? 0.707 18.203 4.355 1.00 87.69 127 GLU A CA 1
ATOM 979 C C . GLU A 1 127 ? 0.235 16.920 3.649 1.00 87.69 127 GLU A C 1
ATOM 981 O O . GLU A 1 127 ? -0.713 16.976 2.866 1.00 87.69 127 GLU A O 1
ATOM 986 N N . SER A 1 128 ? 0.874 15.769 3.900 1.00 86.19 128 SER A N 1
ATOM 987 C CA . SER A 1 128 ? 0.498 14.479 3.299 1.00 86.19 128 SER A CA 1
ATOM 988 C C . SER A 1 128 ? -0.922 14.039 3.650 1.00 86.19 128 SER A C 1
ATOM 990 O O . SER A 1 128 ? -1.513 13.268 2.904 1.00 86.19 128 SER A O 1
ATOM 992 N N . GLU A 1 129 ? -1.532 14.595 4.698 1.00 85.56 129 GLU A N 1
ATOM 993 C CA . GLU A 1 129 ? -2.953 14.391 4.999 1.00 85.56 129 GLU A CA 1
ATOM 994 C C . GLU A 1 129 ? -3.872 14.842 3.849 1.00 85.56 129 GLU A C 1
ATOM 996 O O . GLU A 1 129 ? -4.983 14.337 3.721 1.00 85.56 129 GLU A O 1
ATOM 1001 N N . ARG A 1 130 ? -3.403 15.733 2.961 1.00 89.50 130 ARG A N 1
ATOM 1002 C CA . ARG A 1 130 ? -4.109 16.172 1.742 1.00 89.50 130 ARG A CA 1
ATOM 1003 C C . ARG A 1 130 ? -3.946 15.222 0.548 1.00 89.50 130 ARG A C 1
ATOM 1005 O O . ARG A 1 130 ? -4.468 15.526 -0.526 1.00 89.50 130 ARG A O 1
ATOM 1012 N N . ASN A 1 131 ? -3.183 14.140 0.688 1.00 94.88 131 ASN A N 1
ATOM 1013 C CA . ASN A 1 131 ? -2.999 13.163 -0.380 1.00 94.88 131 ASN A CA 1
ATOM 1014 C C . ASN A 1 131 ? -4.191 12.215 -0.511 1.00 94.88 131 ASN A C 1
ATOM 1016 O O . ASN A 1 131 ? -5.077 12.190 0.344 1.00 94.88 131 ASN A O 1
ATOM 1020 N N . GLU A 1 132 ? -4.178 11.418 -1.585 1.00 96.19 132 GLU A N 1
ATOM 1021 C CA . GLU A 1 132 ? -5.081 10.274 -1.711 1.00 96.19 132 GLU A CA 1
ATOM 1022 C C . GLU A 1 132 ? -4.986 9.400 -0.454 1.00 96.19 132 GLU A C 1
ATOM 1024 O O . GLU A 1 132 ? -3.895 8.991 -0.038 1.00 96.19 132 GLU A O 1
ATOM 1029 N N . ARG A 1 133 ? -6.140 9.130 0.160 1.00 97.12 133 ARG A N 1
ATOM 1030 C CA . ARG A 1 133 ? -6.228 8.327 1.378 1.00 97.12 133 ARG A CA 1
ATOM 1031 C C . ARG A 1 133 ? -7.454 7.430 1.386 1.00 97.12 133 ARG A C 1
ATOM 1033 O O . ARG A 1 133 ? -8.503 7.780 0.853 1.00 97.12 133 ARG A O 1
ATOM 1040 N N . VAL A 1 134 ? -7.325 6.286 2.045 1.00 98.19 134 VAL A N 1
ATOM 1041 C CA . VAL A 1 134 ? -8.447 5.388 2.337 1.00 98.19 134 VAL A CA 1
ATOM 1042 C C . VAL A 1 134 ? -8.558 5.222 3.836 1.00 98.19 134 VAL A C 1
ATOM 1044 O O . VAL A 1 134 ? -7.579 4.893 4.507 1.00 98.19 134 VAL A O 1
ATOM 1047 N N . ILE A 1 135 ? -9.760 5.456 4.345 1.00 98.06 135 ILE A N 1
ATOM 1048 C CA . ILE A 1 135 ? -10.104 5.324 5.752 1.00 98.06 135 ILE A CA 1
ATOM 1049 C C . ILE A 1 135 ? -10.950 4.068 5.927 1.00 98.06 135 ILE A C 1
ATOM 1051 O O . ILE A 1 135 ? -12.003 3.933 5.309 1.00 98.06 135 ILE A O 1
ATOM 1055 N N . PHE A 1 136 ? -10.496 3.167 6.792 1.00 98.44 136 PHE A N 1
ATOM 1056 C CA . PHE A 1 136 ? -11.252 2.006 7.242 1.00 98.44 136 PHE A CA 1
ATOM 1057 C C . PHE A 1 136 ? -11.788 2.293 8.642 1.00 98.44 136 PHE A C 1
ATOM 1059 O O . PHE A 1 136 ? -11.002 2.436 9.584 1.00 98.44 136 PHE A O 1
ATOM 1066 N N . HIS A 1 137 ? -13.110 2.348 8.792 1.00 98.31 137 HIS A N 1
ATOM 1067 C CA . HIS A 1 137 ? -13.764 2.404 10.100 1.00 98.31 137 HIS A CA 1
ATOM 1068 C C . HIS A 1 137 ? -14.090 0.995 10.559 1.00 98.31 137 HIS A C 1
ATOM 1070 O O . HIS A 1 137 ? -14.702 0.221 9.821 1.00 98.31 137 HIS A O 1
ATOM 1076 N N . ILE A 1 138 ? -13.684 0.645 11.776 1.00 98.38 138 ILE A N 1
ATOM 1077 C CA . ILE A 1 138 ? -13.672 -0.751 12.205 1.00 98.38 138 ILE A CA 1
ATOM 1078 C C . ILE A 1 138 ? -14.235 -0.864 13.614 1.00 98.38 138 ILE A C 1
ATOM 1080 O O . ILE A 1 138 ? -13.819 -0.152 14.527 1.00 98.38 138 ILE A O 1
ATOM 1084 N N . LYS A 1 139 ? -15.188 -1.778 13.799 1.00 98.12 139 LYS A N 1
ATOM 1085 C CA . LYS A 1 139 ? -15.679 -2.171 15.120 1.00 98.12 139 LYS A CA 1
ATOM 1086 C C . LYS A 1 139 ? -14.867 -3.361 15.614 1.00 98.12 139 LYS A C 1
ATOM 1088 O O . LYS A 1 139 ? -14.852 -4.392 14.947 1.00 98.12 139 LYS A O 1
ATOM 1093 N N . THR A 1 140 ? -14.250 -3.222 16.778 1.00 97.50 140 THR A N 1
ATOM 1094 C CA . THR A 1 140 ? -13.482 -4.277 17.454 1.00 97.50 140 THR A CA 1
ATOM 1095 C C . THR A 1 140 ? -14.013 -4.477 18.871 1.00 97.50 140 THR A C 1
ATOM 1097 O O . THR A 1 140 ? -14.823 -3.677 19.349 1.00 97.50 140 THR A O 1
ATOM 1100 N N . ASP A 1 141 ? -13.519 -5.498 19.566 1.00 95.12 141 ASP A N 1
ATOM 1101 C CA . ASP A 1 141 ? -13.847 -5.728 20.980 1.00 95.12 141 ASP A CA 1
ATOM 1102 C C . ASP A 1 141 ? -13.265 -4.645 21.907 1.00 95.12 141 ASP A C 1
ATOM 1104 O O . ASP A 1 141 ? -13.766 -4.438 23.007 1.00 95.12 141 ASP A O 1
ATOM 1108 N N . MET A 1 142 ? -12.257 -3.891 21.447 1.00 93.19 142 MET A N 1
ATOM 1109 C CA . MET A 1 142 ? -11.695 -2.737 22.164 1.00 93.19 142 MET A CA 1
ATOM 1110 C C . MET A 1 142 ? -12.456 -1.428 21.900 1.00 93.19 142 MET A C 1
ATOM 1112 O O . MET A 1 142 ? -12.071 -0.376 22.403 1.00 93.19 142 MET A O 1
ATOM 1116 N N . GLY A 1 143 ? -13.518 -1.474 21.094 1.00 95.50 143 GLY A N 1
ATOM 1117 C CA . GLY A 1 143 ? -14.246 -0.299 20.629 1.00 95.50 143 GLY A CA 1
ATOM 1118 C C . GLY A 1 143 ? -14.004 0.000 19.151 1.00 95.50 143 GLY A C 1
ATOM 1119 O O . GLY A 1 143 ? -13.570 -0.856 18.369 1.00 95.50 143 GLY A O 1
ATOM 1120 N N . ARG A 1 144 ? -14.362 1.218 18.737 1.00 97.06 144 ARG A N 1
ATOM 1121 C CA . ARG A 1 144 ? -14.166 1.670 17.357 1.00 97.06 144 ARG A CA 1
ATOM 1122 C C . ARG A 1 144 ? -12.715 2.080 17.157 1.00 97.06 144 ARG A C 1
ATOM 1124 O O . ARG A 1 144 ? -12.167 2.823 17.960 1.00 97.06 144 ARG A O 1
ATOM 1131 N N . ILE A 1 145 ? -12.126 1.623 16.061 1.00 97.38 145 ILE A N 1
ATOM 1132 C CA . ILE A 1 145 ? -10.807 2.060 15.612 1.00 97.38 145 ILE A CA 1
ATOM 1133 C C . ILE A 1 145 ? -10.890 2.528 14.163 1.00 97.38 145 ILE A C 1
ATOM 1135 O O . ILE A 1 145 ? -11.827 2.199 13.426 1.00 97.38 145 ILE A O 1
ATOM 1139 N N . LYS A 1 146 ? -9.864 3.265 13.752 1.00 97.06 146 LYS A N 1
ATOM 1140 C CA . LYS A 1 146 ? -9.692 3.737 12.387 1.00 97.06 146 LYS A CA 1
ATOM 1141 C C . LYS A 1 146 ? -8.313 3.343 11.889 1.00 97.06 146 LYS A C 1
ATOM 1143 O O . LYS A 1 146 ? -7.330 3.477 12.613 1.00 97.06 146 LYS A O 1
ATOM 1148 N N . VAL A 1 147 ? -8.240 2.875 10.650 1.00 98.06 147 VAL A N 1
ATOM 1149 C CA . VAL A 1 147 ? -6.973 2.714 9.934 1.00 98.06 147 VAL A CA 1
ATOM 1150 C C . VAL A 1 147 ? -7.003 3.634 8.727 1.00 98.06 147 VAL A C 1
ATOM 1152 O O . VAL A 1 147 ? -7.944 3.582 7.942 1.00 98.06 147 VAL A O 1
ATOM 1155 N N . ILE A 1 148 ? -5.980 4.474 8.578 1.00 97.31 148 ILE A N 1
ATOM 1156 C CA . ILE A 1 148 ? -5.852 5.396 7.449 1.00 97.31 148 ILE A CA 1
ATOM 1157 C C . ILE A 1 148 ? -4.629 4.984 6.631 1.00 97.31 148 ILE A C 1
ATOM 1159 O O . ILE A 1 148 ? -3.512 4.956 7.143 1.00 97.31 148 ILE A O 1
ATOM 1163 N N . GLN A 1 149 ? -4.840 4.669 5.356 1.00 97.88 149 GLN A N 1
ATOM 1164 C CA . GLN A 1 149 ? -3.771 4.544 4.367 1.00 97.88 149 GLN A CA 1
ATOM 1165 C C . GLN A 1 149 ? -3.610 5.887 3.658 1.00 97.88 149 GLN A C 1
ATOM 1167 O O . GLN A 1 149 ? -4.611 6.460 3.239 1.00 97.88 149 GLN A O 1
ATOM 1172 N N . ILE A 1 150 ? -2.377 6.375 3.508 1.00 96.62 150 ILE A N 1
ATOM 1173 C CA . ILE A 1 150 ? -2.071 7.644 2.831 1.00 96.62 150 ILE A CA 1
ATOM 1174 C C . ILE A 1 150 ? -1.038 7.377 1.734 1.00 96.62 150 ILE A C 1
ATOM 1176 O O . ILE A 1 150 ? 0.050 6.867 2.005 1.00 96.62 150 ILE A O 1
ATOM 1180 N N . ALA A 1 151 ? -1.386 7.712 0.494 1.00 95.00 151 ALA A N 1
ATOM 1181 C CA . ALA A 1 151 ? -0.509 7.597 -0.663 1.00 95.00 151 ALA A CA 1
ATOM 1182 C C . ALA A 1 151 ? 0.513 8.748 -0.716 1.00 95.00 151 ALA A C 1
ATOM 1184 O O . ALA A 1 151 ? 0.337 9.797 -0.097 1.00 95.00 151 ALA A O 1
ATOM 1185 N N . GLY A 1 152 ? 1.597 8.567 -1.470 1.00 92.69 152 GLY A N 1
ATOM 1186 C CA . GLY A 1 152 ? 2.664 9.555 -1.645 1.00 92.69 152 GLY A CA 1
ATOM 1187 C C . GLY A 1 152 ? 2.931 9.915 -3.108 1.00 92.69 152 GLY A C 1
ATOM 1188 O O . GLY A 1 152 ? 2.155 9.604 -4.005 1.00 92.69 152 GLY A O 1
ATOM 1189 N N . THR A 1 153 ? 4.079 10.549 -3.364 1.00 89.00 153 THR A N 1
ATOM 1190 C CA . THR A 1 153 ? 4.541 10.919 -4.717 1.00 89.00 153 THR A CA 1
ATOM 1191 C C . THR A 1 153 ? 4.807 9.730 -5.633 1.00 89.00 153 THR A C 1
ATOM 1193 O O . THR A 1 153 ? 4.629 9.861 -6.845 1.00 89.00 153 THR A O 1
ATOM 1196 N N . LEU A 1 154 ? 5.302 8.618 -5.080 1.00 87.75 154 LEU A N 1
ATOM 1197 C CA . LEU A 1 154 ? 5.687 7.424 -5.837 1.00 87.75 154 LEU A CA 1
ATOM 1198 C C . LEU A 1 154 ? 4.523 6.435 -5.925 1.00 87.75 154 LEU A C 1
ATOM 1200 O O . LEU A 1 154 ? 4.005 6.208 -7.011 1.00 87.75 154 LEU A O 1
ATOM 1204 N N . ALA A 1 155 ? 4.091 5.908 -4.779 1.00 90.50 155 ALA A N 1
ATOM 1205 C CA . ALA A 1 155 ? 2.913 5.057 -4.670 1.00 90.50 155 ALA A CA 1
ATOM 1206 C C . ALA A 1 155 ? 1.682 5.949 -4.484 1.00 90.50 155 ALA A C 1
ATOM 1208 O O . ALA A 1 155 ? 1.468 6.483 -3.394 1.00 90.50 155 ALA A O 1
ATOM 1209 N N . ARG A 1 156 ? 0.948 6.187 -5.572 1.00 92.25 156 ARG A N 1
ATOM 1210 C CA . ARG A 1 156 ? -0.081 7.235 -5.676 1.00 92.25 156 ARG A CA 1
ATOM 1211 C C . ARG A 1 156 ? -1.494 6.731 -5.463 1.00 92.25 156 ARG A C 1
ATOM 1213 O O . ARG A 1 156 ? -2.375 7.557 -5.284 1.00 92.25 156 ARG A O 1
ATOM 1220 N N . ARG A 1 157 ? -1.715 5.419 -5.523 1.00 93.19 157 ARG A N 1
ATOM 1221 C CA . ARG A 1 157 ? -3.041 4.812 -5.453 1.00 93.19 157 ARG A CA 1
ATOM 1222 C C . ARG A 1 157 ? -3.150 3.886 -4.263 1.00 93.19 157 ARG A C 1
ATOM 1224 O O . ARG A 1 157 ? -2.219 3.153 -3.931 1.00 93.19 157 ARG A O 1
ATOM 1231 N N . ILE A 1 158 ? -4.337 3.850 -3.677 1.00 96.81 158 ILE A N 1
ATOM 1232 C CA . ILE A 1 158 ? -4.664 2.876 -2.641 1.00 96.81 158 ILE A CA 1
ATOM 1233 C C . ILE A 1 158 ? -5.705 1.908 -3.183 1.00 96.81 158 ILE A C 1
ATOM 1235 O O . ILE A 1 158 ? -6.734 2.306 -3.724 1.00 96.81 158 ILE A O 1
ATOM 1239 N N . VAL A 1 159 ? -5.427 0.613 -3.044 1.00 97.12 159 VAL A N 1
ATOM 1240 C CA . VAL A 1 159 ? -6.350 -0.451 -3.437 1.00 97.12 159 VAL A CA 1
ATOM 1241 C C . VAL A 1 159 ? -6.803 -1.193 -2.184 1.00 97.12 159 VAL A C 1
ATOM 1243 O O . VAL A 1 159 ? -6.038 -2.015 -1.665 1.00 97.12 159 VAL A O 1
ATOM 1246 N N . PRO A 1 160 ? -8.026 -0.934 -1.688 1.00 97.44 160 PRO A N 1
ATOM 1247 C CA . PRO A 1 160 ? -8.598 -1.721 -0.607 1.00 97.44 160 PRO A CA 1
ATOM 1248 C C . PRO A 1 160 ? -8.873 -3.154 -1.086 1.00 97.44 160 PRO A C 1
ATOM 1250 O O . PRO A 1 160 ? -9.290 -3.391 -2.222 1.00 97.44 160 PRO A O 1
ATOM 1253 N N . TYR A 1 161 ? -8.613 -4.131 -0.221 1.00 97.44 161 TYR A N 1
ATOM 1254 C CA . TYR A 1 161 ? -8.910 -5.550 -0.462 1.00 97.44 161 TYR A CA 1
ATOM 1255 C C . TYR A 1 161 ? -10.205 -6.011 0.201 1.00 97.44 161 TYR A C 1
ATOM 1257 O O . TYR A 1 161 ? -10.730 -7.061 -0.165 1.00 97.44 161 TYR A O 1
ATOM 1265 N N . ILE A 1 162 ? -10.688 -5.221 1.153 1.00 97.44 162 ILE A N 1
ATOM 1266 C CA . ILE A 1 162 ? -11.870 -5.457 1.975 1.00 97.44 162 ILE A CA 1
ATOM 1267 C C . ILE A 1 162 ? -12.915 -4.379 1.694 1.00 97.44 162 ILE A C 1
ATOM 1269 O O . ILE A 1 162 ? -12.596 -3.307 1.172 1.00 97.44 162 ILE A O 1
ATOM 1273 N N . LYS A 1 163 ? -14.163 -4.656 2.057 1.00 97.88 163 LYS A N 1
ATOM 1274 C CA . LYS A 1 163 ? -15.301 -3.752 1.882 1.00 97.88 163 LYS A CA 1
ATOM 1275 C C . LYS A 1 163 ? -16.145 -3.672 3.150 1.00 97.88 163 LYS A C 1
ATOM 1277 O O . LYS A 1 163 ? -16.020 -4.474 4.074 1.00 97.88 163 LYS A O 1
ATOM 1282 N N . LYS A 1 164 ? -17.039 -2.684 3.178 1.00 98.25 164 LYS A N 1
ATOM 1283 C CA . LYS A 1 164 ? -18.050 -2.531 4.226 1.00 98.25 164 LYS A CA 1
ATOM 1284 C C . LYS A 1 164 ? -18.810 -3.838 4.456 1.00 98.25 164 LYS A C 1
ATOM 1286 O O . LYS A 1 164 ? -19.301 -4.453 3.513 1.00 98.25 164 LYS A O 1
ATOM 1291 N N . GLY A 1 165 ? -18.939 -4.216 5.724 1.00 98.12 165 GLY A N 1
ATOM 1292 C CA . GLY A 1 165 ? -19.640 -5.418 6.163 1.00 98.12 165 GLY A CA 1
ATOM 1293 C C . GLY A 1 165 ? -18.741 -6.632 6.396 1.00 98.12 165 GLY A C 1
ATOM 1294 O O . GLY A 1 165 ? -19.168 -7.521 7.136 1.00 98.12 165 GLY A O 1
ATOM 1295 N N . ASP A 1 166 ? -17.521 -6.655 5.850 1.00 98.44 166 ASP A N 1
ATOM 1296 C CA . ASP A 1 166 ? -16.597 -7.779 6.011 1.00 98.44 166 ASP A CA 1
ATOM 1297 C C . ASP A 1 166 ? -16.195 -7.965 7.486 1.00 98.44 166 ASP A C 1
ATOM 1299 O O . ASP A 1 166 ? -15.939 -6.999 8.215 1.00 98.44 166 ASP A O 1
ATOM 1303 N N . ALA A 1 167 ? -16.128 -9.223 7.926 1.00 98.12 167 ALA A N 1
ATOM 1304 C CA . ALA A 1 167 ? -15.465 -9.607 9.166 1.00 98.12 167 ALA A CA 1
ATOM 1305 C C . ALA A 1 167 ? -14.012 -9.957 8.839 1.00 98.12 167 ALA A C 1
ATOM 1307 O O . ALA A 1 167 ? -13.767 -10.768 7.948 1.00 98.12 167 ALA A O 1
ATOM 1308 N N . VAL A 1 168 ? -13.070 -9.342 9.548 1.00 97.38 168 VAL A N 1
ATOM 1309 C CA . VAL A 1 168 ? -11.634 -9.476 9.295 1.00 97.38 168 VAL A CA 1
ATOM 1310 C C . VAL A 1 168 ? -10.905 -9.913 10.557 1.00 97.38 168 VAL A C 1
ATOM 1312 O O . VAL A 1 168 ? -11.229 -9.487 11.670 1.00 97.38 168 VAL A O 1
ATOM 1315 N N . LYS A 1 169 ? -9.911 -10.778 10.382 1.00 97.31 169 LYS A N 1
ATOM 1316 C CA . LYS A 1 169 ? -9.058 -11.270 11.467 1.00 97.31 169 LYS A CA 1
ATOM 1317 C C . LYS A 1 169 ? -7.757 -10.490 11.563 1.00 97.31 169 LYS A C 1
ATOM 1319 O O . LYS A 1 169 ? -7.229 -9.985 10.572 1.00 97.31 169 LYS A O 1
ATOM 1324 N N . LYS A 1 170 ? -7.203 -10.421 12.772 1.00 97.62 170 LYS A N 1
ATOM 1325 C CA . LYS A 1 170 ? -5.890 -9.840 13.038 1.00 97.62 170 LYS A CA 1
ATOM 1326 C C . LYS A 1 170 ? -4.843 -10.436 12.093 1.00 97.62 170 LYS A C 1
ATOM 1328 O O . LYS A 1 170 ? -4.725 -11.650 11.952 1.00 97.62 170 LYS A O 1
ATOM 1333 N N . GLY A 1 171 ? -4.073 -9.570 11.441 1.00 97.00 171 GLY A N 1
ATOM 1334 C CA . GLY A 1 171 ? -3.054 -9.938 10.458 1.00 97.00 171 GLY A CA 1
ATOM 1335 C C . GLY A 1 171 ? -3.557 -10.176 9.032 1.00 97.00 171 GLY A C 1
ATOM 1336 O O . GLY A 1 171 ? -2.722 -10.305 8.129 1.00 97.00 171 GLY A O 1
ATOM 1337 N N . GLU A 1 172 ? -4.871 -10.197 8.787 1.00 97.06 172 GLU A N 1
ATOM 1338 C CA . GLU A 1 172 ? -5.410 -10.261 7.426 1.00 97.06 172 GLU A CA 1
ATOM 1339 C C . GLU A 1 172 ? -5.093 -8.992 6.637 1.00 97.06 172 GLU A C 1
ATOM 1341 O O . GLU A 1 172 ? -4.893 -7.916 7.193 1.00 97.06 172 GLU A O 1
ATOM 1346 N N . LYS A 1 173 ? -5.000 -9.118 5.313 1.00 97.31 173 LYS A N 1
ATOM 1347 C CA . LYS A 1 173 ? -4.571 -8.032 4.424 1.00 97.31 173 LYS A CA 1
ATOM 1348 C C . LYS A 1 173 ? -5.767 -7.142 4.105 1.00 97.31 173 LYS A C 1
ATOM 135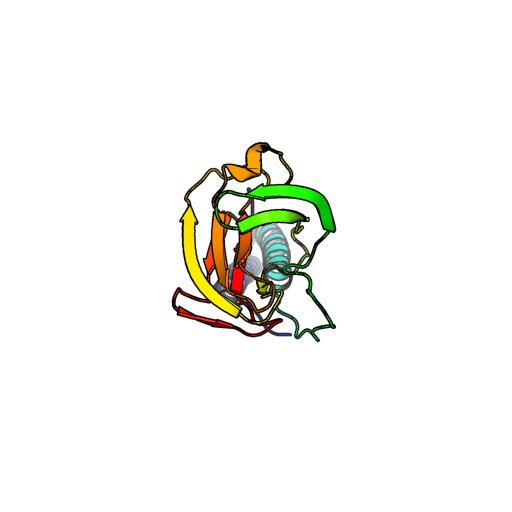0 O O . LYS A 1 173 ? -6.742 -7.628 3.543 1.00 97.31 173 LYS A O 1
ATOM 1355 N N . ILE A 1 174 ? -5.652 -5.848 4.380 1.00 97.62 174 ILE A N 1
ATOM 1356 C CA . ILE A 1 174 ? -6.750 -4.886 4.190 1.00 97.62 174 ILE A CA 1
ATOM 1357 C C . ILE A 1 174 ? -6.605 -4.054 2.912 1.00 97.62 174 ILE A C 1
ATOM 1359 O O . ILE A 1 174 ? -7.594 -3.582 2.360 1.00 97.62 174 ILE A O 1
ATOM 1363 N N . GLY A 1 175 ? -5.389 -3.915 2.388 1.00 97.38 175 GLY A N 1
ATOM 1364 C CA . GLY A 1 175 ? -5.146 -3.170 1.158 1.00 97.38 175 GLY A CA 1
ATOM 1365 C C . GLY A 1 175 ? -3.667 -3.028 0.829 1.00 97.38 175 GLY A C 1
ATOM 1366 O O . GLY A 1 175 ? -2.799 -3.536 1.544 1.00 97.38 175 GLY A O 1
ATOM 1367 N N . ILE A 1 176 ? -3.385 -2.314 -0.256 1.00 97.62 176 ILE A N 1
ATOM 1368 C CA . ILE A 1 176 ? -2.033 -1.954 -0.696 1.00 97.62 176 ILE A CA 1
ATOM 1369 C C . ILE A 1 176 ? -1.973 -0.492 -1.132 1.00 97.62 176 ILE A C 1
ATOM 1371 O O . ILE A 1 176 ? -2.911 0.008 -1.751 1.00 97.62 176 ILE A O 1
ATOM 1375 N N . ILE A 1 177 ? -0.841 0.152 -0.856 1.00 96.50 177 ILE A N 1
ATOM 1376 C CA . ILE A 1 177 ? -0.467 1.456 -1.412 1.00 96.50 177 ILE A CA 1
ATOM 1377 C C . ILE A 1 177 ? 0.496 1.200 -2.583 1.00 96.50 177 ILE A C 1
ATOM 1379 O O . ILE A 1 177 ? 1.531 0.567 -2.379 1.00 96.50 177 ILE A O 1
ATOM 1383 N N . ARG A 1 178 ? 0.158 1.609 -3.811 1.00 92.88 178 ARG A N 1
ATOM 1384 C CA . ARG A 1 178 ? 0.943 1.316 -5.025 1.00 92.88 178 ARG A CA 1
ATOM 1385 C C . ARG A 1 178 ? 1.004 2.455 -6.032 1.00 92.88 178 ARG A C 1
ATOM 1387 O O . ARG A 1 178 ? 0.157 3.371 -5.970 1.00 92.88 178 ARG A O 1
#